Protein AF-A0A242LMS0-F1 (afdb_monomer_lite)

Sequence (316 aa):
MKKFILGLVICCSIGFGASVVYADEVVSEVNSGMDMTLGEIEDVLMAYLKEQGLDYSLHSKELSDYLYDQLTSSSDQELTKLDEYDNILAYAAEYIYLETLPEEDGKISTIEESYDMTLADVKEIVDEENLESAQTASEQENSGPRISPRGVWSNNHVSNYARTFGTRPNPAYNNYDGRGGDCTNFASQALRAGGAKDGITGYPGYIDWSSKRTSQGLKDSAAWINADAFRQYWQVKGRSVRRYSNRNDVNKNAQLGDILNYANKKTGRSWHNAVVTDKLNGNIYISQHSTNRTNWNWNSISLSLNDNYVYIIRAI

Structure (mmCIF, N/CA/C/O backbone):
data_AF-A0A242LMS0-F1
#
_entry.id   AF-A0A242LMS0-F1
#
loop_
_atom_site.group_PDB
_atom_site.id
_atom_site.type_symbol
_atom_site.label_atom_id
_atom_site.label_alt_id
_atom_site.label_comp_id
_atom_site.label_asym_id
_atom_site.label_entity_id
_atom_site.label_seq_id
_atom_site.pdbx_PDB_ins_code
_atom_site.Cartn_x
_atom_site.Cartn_y
_atom_site.Cartn_z
_atom_site.occupancy
_atom_site.B_iso_or_equiv
_atom_site.auth_seq_id
_atom_site.auth_comp_id
_atom_site.auth_asym_id
_atom_site.auth_atom_id
_atom_site.pdbx_PDB_model_num
ATOM 1 N N . MET A 1 1 ? 3.262 26.913 23.917 1.00 33.69 1 MET A N 1
ATOM 2 C CA . MET A 1 1 ? 4.507 27.346 23.239 1.00 33.69 1 MET A CA 1
ATOM 3 C C . MET A 1 1 ? 4.193 27.570 21.764 1.00 33.69 1 MET A C 1
ATOM 5 O O . MET A 1 1 ? 3.216 27.021 21.284 1.00 33.69 1 MET A O 1
ATOM 9 N N . LYS A 1 2 ? 4.892 28.511 21.126 1.00 29.42 2 LYS A N 1
ATOM 10 C CA . LYS A 1 2 ? 4.463 29.274 19.937 1.00 29.42 2 LYS A CA 1
ATOM 11 C C . LYS A 1 2 ? 4.223 28.407 18.684 1.00 29.42 2 LYS A C 1
ATOM 13 O O . LYS A 1 2 ? 5.142 27.729 18.245 1.00 29.42 2 LYS A O 1
ATOM 18 N N . LYS A 1 3 ? 3.026 28.521 18.090 1.00 29.16 3 LYS A N 1
ATOM 19 C CA . LYS A 1 3 ? 2.702 28.057 16.729 1.00 29.16 3 LYS A CA 1
ATOM 20 C C . LYS A 1 3 ? 3.410 28.966 15.714 1.00 29.16 3 LYS A C 1
ATOM 22 O O . LYS A 1 3 ? 3.242 30.184 15.780 1.00 29.16 3 LYS A O 1
ATOM 27 N N . PHE A 1 4 ? 4.199 28.398 14.807 1.00 28.53 4 PHE A N 1
ATOM 28 C CA . PHE A 1 4 ? 4.729 29.109 13.642 1.00 28.53 4 PHE A CA 1
ATOM 29 C C . PHE A 1 4 ? 3.805 28.830 12.456 1.00 28.53 4 PHE A C 1
ATOM 31 O O . PHE A 1 4 ? 3.819 27.738 11.905 1.00 28.53 4 PHE A O 1
ATOM 38 N N . ILE A 1 5 ? 2.984 29.818 12.098 1.00 32.78 5 ILE A N 1
ATOM 39 C CA . ILE A 1 5 ? 2.213 29.836 10.852 1.00 32.78 5 ILE A CA 1
ATOM 40 C C . ILE A 1 5 ? 3.079 30.564 9.826 1.00 32.78 5 ILE A C 1
ATOM 42 O O . ILE A 1 5 ? 3.393 31.744 10.002 1.00 32.78 5 ILE A O 1
ATOM 46 N N . LEU A 1 6 ? 3.493 29.860 8.775 1.00 29.92 6 LEU A N 1
ATOM 47 C CA . LEU A 1 6 ? 4.175 30.456 7.635 1.00 29.92 6 LEU A CA 1
ATOM 48 C C . LEU A 1 6 ? 3.107 31.067 6.715 1.00 29.92 6 LEU A C 1
ATOM 50 O O . LEU A 1 6 ? 2.512 30.391 5.886 1.00 29.92 6 LEU A O 1
ATOM 54 N N . GLY A 1 7 ? 2.810 32.351 6.917 1.00 27.52 7 GLY A N 1
ATOM 55 C CA . GLY A 1 7 ? 1.895 33.099 6.058 1.00 27.52 7 GLY A CA 1
ATOM 56 C C . GLY A 1 7 ? 2.542 33.409 4.709 1.00 27.52 7 GLY A C 1
ATOM 57 O O . GLY A 1 7 ? 3.497 34.186 4.648 1.00 27.52 7 GLY A O 1
ATOM 58 N N . LEU A 1 8 ? 2.008 32.838 3.630 1.00 29.41 8 LEU A N 1
ATOM 59 C CA . LEU A 1 8 ? 2.324 33.255 2.267 1.00 29.41 8 LEU A CA 1
ATOM 60 C C . LEU A 1 8 ? 1.406 34.425 1.878 1.00 29.41 8 LEU A C 1
ATOM 62 O O . LEU A 1 8 ? 0.181 34.325 1.916 1.00 29.41 8 LEU A O 1
ATOM 66 N N . VAL A 1 9 ? 2.008 35.558 1.518 1.00 28.78 9 VAL A N 1
ATOM 67 C CA . VAL A 1 9 ? 1.306 36.759 1.050 1.00 28.78 9 VAL A CA 1
ATOM 68 C C . VAL A 1 9 ? 0.826 36.527 -0.384 1.00 28.78 9 VAL A C 1
ATOM 70 O O . VAL A 1 9 ? 1.627 36.534 -1.316 1.00 28.78 9 VAL A O 1
ATOM 73 N N . ILE A 1 10 ? -0.484 36.352 -0.573 1.00 32.84 10 ILE A N 1
ATOM 74 C CA . ILE A 1 10 ? -1.113 36.341 -1.899 1.00 32.84 10 ILE A CA 1
ATOM 75 C C . ILE A 1 10 ? -1.490 37.780 -2.262 1.00 32.84 10 ILE A C 1
ATOM 77 O O . ILE A 1 10 ? -2.366 38.398 -1.657 1.00 32.84 10 ILE A O 1
ATOM 81 N N . CYS A 1 11 ? -0.800 38.325 -3.262 1.00 29.27 11 CYS A N 1
ATOM 82 C CA . CYS A 1 11 ? -1.088 39.637 -3.826 1.00 29.27 11 CYS A CA 1
ATOM 83 C C . CYS A 1 11 ? -2.376 39.567 -4.665 1.00 29.27 11 CYS A C 1
ATOM 85 O O . CYS A 1 11 ? -2.412 38.928 -5.716 1.00 29.27 11 CYS A O 1
ATOM 87 N N . CYS A 1 12 ? -3.430 40.240 -4.201 1.00 31.70 12 CYS A N 1
ATOM 88 C CA . CYS A 1 12 ? -4.669 40.446 -4.947 1.00 31.70 12 CYS A CA 1
ATOM 89 C C . CYS A 1 12 ? -4.420 41.252 -6.229 1.00 31.70 12 CYS A C 1
ATOM 91 O O . CYS A 1 12 ? -3.864 42.349 -6.187 1.00 31.70 12 CYS A O 1
ATOM 93 N N . SER A 1 13 ? -4.950 40.771 -7.352 1.00 32.50 13 SER A N 1
ATOM 94 C CA . SER A 1 13 ? -5.330 41.631 -8.474 1.00 32.50 13 SER A CA 1
ATOM 95 C C . SER A 1 13 ? -6.707 41.218 -9.002 1.00 32.50 13 SER A C 1
ATOM 97 O O . SER A 1 13 ? -7.044 40.043 -9.100 1.00 32.50 13 SER A O 1
ATOM 99 N N . ILE A 1 14 ? -7.531 42.242 -9.207 1.00 39.72 14 ILE A N 1
ATOM 100 C CA . ILE A 1 14 ? -8.986 42.239 -9.395 1.00 39.72 14 ILE A CA 1
ATOM 101 C C . ILE A 1 14 ? -9.338 41.985 -10.869 1.00 39.72 14 ILE A C 1
ATOM 103 O O . ILE A 1 14 ? -8.688 42.558 -11.741 1.00 39.72 14 ILE A O 1
ATOM 107 N N . GLY A 1 15 ? -10.437 41.268 -11.153 1.00 30.91 15 GLY A N 1
ATOM 108 C CA . GLY A 1 15 ? -11.122 41.423 -12.445 1.00 30.91 15 GLY A CA 1
ATOM 109 C C . GLY A 1 15 ? -12.206 40.404 -12.827 1.00 30.91 15 GLY A C 1
ATOM 110 O O . GLY A 1 15 ? -11.892 39.376 -13.403 1.00 30.91 15 GLY A O 1
ATOM 111 N N . PHE A 1 16 ? -13.470 40.808 -12.629 1.00 34.00 16 PHE A N 1
ATOM 112 C CA . PHE A 1 16 ? -14.689 40.487 -13.407 1.00 34.00 16 PHE A CA 1
ATOM 113 C C . PHE A 1 16 ? -15.288 39.057 -13.432 1.00 34.00 16 PHE A C 1
ATOM 115 O O . PHE A 1 16 ? -14.970 38.234 -14.277 1.00 34.00 16 PHE A O 1
ATOM 122 N N . GLY A 1 17 ? -16.328 38.866 -12.605 1.00 34.00 17 GLY A N 1
ATOM 123 C CA . GLY A 1 17 ? -17.725 38.753 -13.065 1.00 34.00 17 GLY A CA 1
ATOM 124 C C . GLY A 1 17 ? -18.203 37.478 -13.778 1.00 34.00 17 GLY A C 1
ATOM 125 O O . GLY A 1 17 ? -18.163 37.416 -14.999 1.00 34.00 17 GLY A O 1
ATOM 126 N N . ALA A 1 18 ? -18.843 36.578 -13.024 1.00 31.25 18 ALA A N 1
ATOM 127 C CA . ALA A 1 18 ? -20.098 35.902 -13.389 1.00 31.25 18 ALA A CA 1
ATOM 128 C C . ALA A 1 18 ? -20.662 35.198 -12.141 1.00 31.25 18 ALA A C 1
ATOM 130 O O . ALA A 1 18 ? -20.058 34.263 -11.622 1.00 31.25 18 ALA A O 1
ATOM 131 N N . SER A 1 19 ? -21.801 35.658 -11.625 1.00 32.94 19 SER A N 1
ATOM 132 C CA . SER A 1 19 ? -22.514 35.003 -10.526 1.00 32.94 19 SER A CA 1
ATOM 133 C C . SER A 1 19 ? -23.239 33.765 -11.056 1.00 32.94 19 SER A C 1
ATOM 135 O O . SER A 1 19 ? -24.266 33.876 -11.722 1.00 32.94 19 SER A O 1
ATOM 137 N N . VAL A 1 20 ? -22.704 32.583 -10.754 1.00 32.88 20 VAL A N 1
ATOM 138 C CA . VAL A 1 20 ? -23.432 31.317 -10.881 1.00 32.88 20 VAL A CA 1
ATOM 139 C C . VAL A 1 20 ? -24.127 31.070 -9.549 1.00 32.88 20 VAL A C 1
ATOM 141 O O . VAL A 1 20 ? -23.475 30.882 -8.526 1.00 32.88 20 VAL A O 1
ATOM 144 N N . VAL A 1 21 ? -25.457 31.126 -9.558 1.00 32.41 21 VAL A N 1
ATOM 145 C CA . VAL A 1 21 ? -26.287 30.679 -8.437 1.00 32.41 21 VAL A CA 1
ATOM 146 C C . VAL A 1 21 ? -26.243 29.154 -8.446 1.00 32.41 21 VAL A C 1
ATOM 148 O O . VAL A 1 21 ? -26.831 28.535 -9.332 1.00 32.41 21 VAL A O 1
ATOM 151 N N . TYR A 1 22 ? -25.519 28.551 -7.505 1.00 31.61 22 TYR A N 1
ATOM 152 C CA . TYR A 1 22 ? -25.678 27.131 -7.215 1.00 31.61 22 TYR A CA 1
ATOM 153 C C . TYR A 1 22 ? -26.909 26.971 -6.328 1.00 31.61 22 TYR A C 1
ATOM 155 O O . TYR A 1 22 ? -27.068 27.675 -5.334 1.00 31.61 22 TYR A O 1
ATOM 163 N N . ALA A 1 23 ? -27.821 26.103 -6.758 1.00 30.88 23 ALA A N 1
ATOM 164 C CA . ALA A 1 23 ? -28.925 25.660 -5.929 1.00 30.88 23 ALA A CA 1
ATOM 165 C C . ALA A 1 23 ? -28.340 24.881 -4.746 1.00 30.88 23 ALA A C 1
ATOM 167 O O . ALA A 1 23 ? -27.596 23.925 -4.961 1.00 30.88 23 ALA A O 1
ATOM 168 N N . ASP A 1 24 ? -28.669 25.306 -3.527 1.00 31.84 24 ASP A N 1
ATOM 169 C CA . ASP A 1 24 ? -28.363 24.560 -2.311 1.00 31.84 24 ASP A CA 1
ATOM 170 C C . ASP A 1 24 ? -29.159 23.252 -2.338 1.00 31.84 24 ASP A C 1
ATOM 172 O O . ASP A 1 24 ? -30.360 23.209 -2.055 1.00 31.84 24 ASP A O 1
ATOM 176 N N . GLU A 1 25 ? -28.492 22.171 -2.730 1.00 36.44 25 GLU A N 1
ATOM 177 C CA . GLU A 1 25 ? -28.951 20.830 -2.416 1.00 36.44 25 GLU A CA 1
ATOM 178 C C . GLU A 1 25 ? -28.695 20.635 -0.919 1.00 36.44 25 GLU A C 1
ATOM 180 O O . GLU A 1 25 ? -27.554 20.662 -0.460 1.00 36.44 25 GLU A O 1
ATOM 185 N N . VAL A 1 26 ? -29.769 20.499 -0.139 1.00 32.53 26 VAL A N 1
ATOM 186 C CA . VAL A 1 26 ? -29.689 20.118 1.273 1.00 32.53 26 VAL A CA 1
ATOM 187 C C . VAL A 1 26 ? -29.173 18.682 1.317 1.00 32.53 26 VAL A C 1
ATOM 189 O O . VAL A 1 26 ? -29.945 17.724 1.288 1.00 32.53 26 VAL A O 1
ATOM 192 N N . VAL A 1 27 ? -27.850 18.533 1.334 1.00 38.66 27 VAL A N 1
ATOM 193 C CA . VAL A 1 27 ? -27.193 17.280 1.681 1.00 38.66 27 VAL A CA 1
ATOM 194 C C . VAL A 1 27 ? -27.432 17.102 3.172 1.00 38.66 27 VAL A C 1
ATOM 196 O O . VAL A 1 27 ? -26.899 17.845 3.991 1.00 38.66 27 VAL A O 1
ATOM 199 N N . SER A 1 28 ? -28.295 16.155 3.531 1.00 34.81 28 SER A N 1
ATOM 200 C CA . SER A 1 28 ? -28.381 15.676 4.905 1.00 34.81 28 SER A CA 1
ATOM 201 C C . SER A 1 28 ? -26.976 15.261 5.337 1.00 34.81 28 SER A C 1
ATOM 203 O O . SER A 1 28 ? -26.413 14.352 4.723 1.00 34.81 28 SER A O 1
ATOM 205 N N . GLU A 1 29 ? -26.410 15.938 6.337 1.00 39.88 29 GLU A N 1
ATOM 206 C CA . GLU A 1 29 ? -25.133 15.583 6.958 1.00 39.88 29 GLU A CA 1
ATOM 207 C C . GLU A 1 29 ? -25.236 14.158 7.511 1.00 39.88 29 GLU A C 1
ATOM 209 O O . GLU A 1 29 ? -25.649 13.920 8.645 1.00 39.88 29 GLU A O 1
ATOM 214 N N . VAL A 1 30 ? -24.894 13.172 6.682 1.00 46.31 30 VAL A N 1
ATOM 215 C CA . VAL A 1 30 ? -24.441 11.884 7.186 1.00 46.31 30 VAL A CA 1
ATOM 216 C C . VAL A 1 30 ? -23.161 12.225 7.925 1.00 46.31 30 VAL A C 1
ATOM 218 O O . VAL A 1 30 ? -22.202 12.677 7.297 1.00 46.31 30 VAL A O 1
ATOM 221 N N . ASN A 1 31 ? -23.182 12.098 9.251 1.00 55.03 31 ASN A N 1
ATOM 222 C CA . ASN A 1 31 ? -22.004 12.299 10.077 1.00 55.03 31 ASN A CA 1
ATOM 223 C C . ASN A 1 31 ? -20.923 11.335 9.577 1.00 55.03 31 ASN A C 1
ATOM 225 O O . ASN A 1 31 ? -20.948 10.145 9.869 1.00 55.03 31 ASN A O 1
ATOM 229 N N . SER A 1 32 ? -20.019 11.847 8.748 1.00 72.81 32 SER A N 1
ATOM 230 C CA . SER A 1 32 ? -18.997 11.060 8.060 1.00 72.81 32 SER A CA 1
ATOM 231 C C . SER A 1 32 ? -17.950 10.497 9.026 1.00 72.81 32 SER A C 1
ATOM 233 O O . SER A 1 32 ? -17.036 9.799 8.591 1.00 72.81 32 SER A O 1
ATOM 235 N N . GLY A 1 33 ? -18.039 10.822 10.323 1.00 86.19 33 GLY A N 1
ATOM 236 C CA . GLY A 1 33 ? -17.069 10.446 11.346 1.00 86.19 33 GLY A CA 1
ATOM 237 C C . GLY A 1 33 ? -15.680 11.027 11.085 1.00 86.19 33 GLY A C 1
ATOM 238 O O . GLY A 1 33 ? -14.700 10.473 11.563 1.00 86.19 33 GLY A O 1
ATOM 239 N N . MET A 1 34 ? -15.567 12.066 10.248 1.00 94.88 34 MET A N 1
ATOM 240 C CA . MET A 1 34 ? -14.286 12.694 9.903 1.00 94.88 34 MET A CA 1
ATOM 241 C C . MET A 1 34 ? -13.702 13.507 11.065 1.00 94.88 34 MET A C 1
ATOM 243 O O . MET A 1 34 ? -12.487 13.661 11.130 1.00 94.88 34 MET A O 1
ATOM 247 N N . ASP A 1 35 ? -14.551 13.963 11.989 1.00 95.75 35 ASP A N 1
ATOM 248 C CA . ASP A 1 35 ? -14.152 14.747 13.163 1.00 95.75 35 ASP A CA 1
ATOM 249 C C . ASP A 1 35 ? -13.642 13.880 14.327 1.00 95.75 35 ASP A C 1
ATOM 251 O O . ASP A 1 35 ? -13.122 14.427 15.296 1.00 95.75 35 ASP A O 1
ATOM 255 N N . MET A 1 36 ? -13.783 12.547 14.253 1.00 97.12 36 MET A N 1
ATOM 256 C CA . MET A 1 36 ? -13.221 11.655 15.273 1.00 97.12 36 MET A CA 1
ATOM 257 C C . MET A 1 36 ? -11.697 11.691 15.225 1.00 97.12 36 MET A C 1
ATOM 259 O O . MET A 1 36 ? -11.106 11.635 14.137 1.00 97.12 36 MET A O 1
ATOM 263 N N . THR A 1 37 ? -11.072 11.740 16.399 1.00 98.00 37 THR A N 1
ATOM 264 C CA . THR A 1 37 ? -9.614 11.663 16.511 1.00 98.00 37 THR A CA 1
ATOM 265 C C . THR A 1 37 ? -9.111 10.235 16.326 1.00 98.00 37 THR A C 1
ATOM 267 O O . THR A 1 37 ? -9.837 9.262 16.552 1.00 98.00 37 THR A O 1
ATOM 270 N N . LEU A 1 38 ? -7.846 10.086 15.926 1.00 97.88 38 LEU A N 1
ATOM 271 C CA . LEU A 1 38 ? -7.184 8.783 15.886 1.00 97.88 38 LEU A CA 1
ATOM 272 C C . LEU A 1 38 ? -7.223 8.110 17.261 1.00 97.88 38 LEU A C 1
ATOM 274 O O . LEU A 1 38 ? -7.455 6.908 17.328 1.00 97.88 38 LEU A O 1
ATOM 278 N N . GLY A 1 39 ? -7.084 8.885 18.339 1.00 97.69 39 GLY A N 1
ATOM 279 C CA . GLY A 1 39 ? -7.180 8.398 19.708 1.00 97.69 39 GLY A CA 1
ATOM 280 C C . GLY A 1 39 ? -8.565 7.894 20.113 1.00 97.69 39 GLY A C 1
ATOM 281 O O . GLY A 1 39 ? -8.677 6.837 20.724 1.00 97.69 39 GLY A O 1
ATOM 282 N N . GLU A 1 40 ? -9.635 8.590 19.721 1.00 98.25 40 GLU A N 1
ATOM 283 C CA . GLU A 1 40 ? -11.006 8.121 19.965 1.00 98.25 40 GLU A CA 1
ATOM 284 C C . GLU A 1 40 ? -11.289 6.808 19.222 1.00 98.25 40 GLU A C 1
ATOM 286 O O . GLU A 1 40 ? -11.923 5.902 19.765 1.00 98.25 40 GLU A O 1
ATOM 291 N N . ILE A 1 41 ? -10.802 6.683 17.984 1.00 98.44 41 ILE A N 1
ATOM 292 C CA . ILE A 1 41 ? -10.953 5.460 17.183 1.00 98.44 41 ILE A CA 1
ATOM 293 C C . ILE A 1 41 ? -10.118 4.318 17.776 1.00 98.44 41 ILE A C 1
ATOM 295 O O . ILE A 1 41 ? -10.593 3.182 17.843 1.00 98.44 41 ILE A O 1
ATOM 299 N N . GLU A 1 42 ? -8.894 4.612 18.220 1.00 98.25 42 GLU A N 1
ATOM 300 C CA . GLU A 1 42 ? -8.025 3.667 18.919 1.00 98.25 42 GLU A CA 1
ATOM 301 C C . GLU A 1 42 ? -8.697 3.135 20.184 1.00 98.25 42 GLU A C 1
ATOM 303 O O . GLU A 1 42 ? -8.777 1.922 20.360 1.00 98.25 42 GLU A O 1
ATOM 308 N N . ASP A 1 43 ? -9.253 4.007 21.025 1.00 97.94 43 ASP A N 1
ATOM 309 C CA . ASP A 1 43 ? -9.938 3.605 22.253 1.00 97.94 43 ASP A CA 1
ATOM 310 C C . ASP A 1 43 ? -11.123 2.670 21.964 1.00 97.94 43 ASP A C 1
ATOM 312 O O . ASP A 1 43 ? -11.289 1.654 22.648 1.00 97.94 43 ASP A O 1
ATOM 316 N N . VAL A 1 44 ? -11.918 2.962 20.925 1.00 98.19 44 VAL A N 1
ATOM 317 C CA . VAL A 1 44 ? -13.018 2.088 20.473 1.00 98.19 44 VAL A CA 1
ATOM 318 C C . VAL A 1 44 ? -12.485 0.721 20.040 1.00 98.19 44 VAL A C 1
ATOM 320 O O . VAL A 1 44 ? -12.980 -0.311 20.502 1.00 98.19 44 VAL A O 1
ATOM 323 N N . LEU A 1 45 ? -11.455 0.695 19.190 1.00 98.50 45 LEU A N 1
ATOM 324 C CA . LEU A 1 45 ? -10.846 -0.542 18.705 1.00 98.50 45 LEU A CA 1
ATOM 325 C C . LEU A 1 45 ? -10.260 -1.370 19.857 1.00 98.50 45 LEU A C 1
ATOM 327 O O . LEU A 1 45 ? -10.521 -2.568 19.956 1.00 98.50 45 LEU A O 1
ATOM 331 N N . MET A 1 46 ? -9.480 -0.749 20.739 1.00 97.88 46 MET A N 1
ATOM 332 C CA . MET A 1 46 ? -8.806 -1.437 21.838 1.00 97.88 46 MET A CA 1
ATOM 333 C C . MET A 1 46 ? -9.805 -1.947 22.882 1.00 97.88 46 MET A C 1
ATOM 335 O O . MET A 1 46 ? -9.629 -3.045 23.420 1.00 97.88 46 MET A O 1
ATOM 339 N N . ALA A 1 47 ? -10.889 -1.207 23.138 1.00 98.06 47 ALA A N 1
ATOM 340 C CA . ALA A 1 47 ? -11.989 -1.679 23.974 1.00 98.06 47 ALA A CA 1
ATOM 341 C C . ALA A 1 47 ? -12.683 -2.904 23.359 1.00 98.06 47 ALA A C 1
ATOM 343 O O . ALA A 1 47 ? -12.886 -3.898 24.061 1.00 98.06 47 ALA A O 1
ATOM 344 N N . TYR A 1 48 ? -12.978 -2.863 22.055 1.00 98.44 48 TYR A N 1
ATOM 345 C CA . TYR A 1 48 ? -13.557 -3.991 21.326 1.00 98.44 48 TYR A CA 1
ATOM 346 C C . TYR A 1 48 ? -12.660 -5.233 21.391 1.00 98.44 48 TYR A C 1
ATOM 348 O O . TYR A 1 48 ? -13.117 -6.311 21.775 1.00 98.44 48 TYR A O 1
ATOM 356 N N . LEU A 1 49 ? -11.370 -5.091 21.070 1.00 98.31 49 LEU A N 1
ATOM 357 C CA . LEU A 1 49 ? -10.413 -6.203 21.083 1.00 98.31 49 LEU A CA 1
ATOM 358 C C . LEU A 1 49 ? -10.364 -6.864 22.464 1.00 98.31 49 LEU A C 1
ATOM 360 O O . LEU A 1 49 ? -10.462 -8.087 22.580 1.00 98.31 49 LEU A O 1
ATOM 364 N N . LYS A 1 50 ? -10.320 -6.051 23.524 1.00 97.31 50 LYS A N 1
ATOM 365 C CA . LYS A 1 50 ? -10.353 -6.531 24.906 1.00 97.31 50 LYS A CA 1
ATOM 366 C C . LYS A 1 50 ? -11.646 -7.279 25.244 1.00 97.31 50 LYS A C 1
ATOM 368 O O . LYS A 1 50 ? -11.582 -8.295 25.936 1.00 97.31 50 LYS A O 1
ATOM 373 N N . GLU A 1 51 ? -12.802 -6.811 24.773 1.00 97.56 51 GLU A N 1
ATOM 374 C CA . GLU A 1 51 ? -14.088 -7.501 24.954 1.00 97.56 51 GLU A CA 1
ATOM 375 C C . GLU A 1 51 ? -14.111 -8.866 24.250 1.00 97.56 51 GLU A C 1
ATOM 377 O O . GLU A 1 51 ? -14.609 -9.841 24.814 1.00 97.56 51 GLU A O 1
ATOM 382 N N . GLN A 1 52 ? -13.483 -8.969 23.075 1.00 97.50 52 GLN A N 1
ATOM 383 C CA . GLN A 1 52 ? -13.296 -10.237 22.359 1.00 97.50 52 GLN A CA 1
ATOM 384 C C . GLN A 1 52 ? -12.213 -11.143 22.978 1.00 97.50 52 GLN A C 1
ATOM 386 O O . GLN A 1 52 ? -11.966 -12.246 22.488 1.00 97.50 52 GLN A O 1
ATOM 391 N N . GLY A 1 53 ? -11.559 -10.711 24.063 1.00 97.12 53 GLY A N 1
ATOM 392 C CA . GLY A 1 53 ? -10.476 -11.453 24.712 1.00 97.12 53 GLY A CA 1
ATOM 393 C C . GLY A 1 53 ? -9.158 -11.439 23.931 1.00 97.12 53 GLY A C 1
ATOM 394 O O . GLY A 1 53 ? -8.314 -12.310 24.149 1.00 97.12 53 GLY A O 1
ATOM 395 N N . LEU A 1 54 ? -8.982 -10.475 23.024 1.00 96.56 54 LEU A N 1
ATOM 396 C CA . LEU A 1 54 ? -7.760 -10.246 22.258 1.00 96.56 54 LEU A CA 1
ATOM 397 C C . LEU A 1 54 ? -6.898 -9.204 22.984 1.00 96.56 54 LEU A C 1
ATOM 399 O O . LEU A 1 54 ? -7.201 -8.013 22.986 1.00 96.56 54 LEU A O 1
ATOM 403 N N . ASP A 1 55 ? -5.824 -9.663 23.624 1.00 93.81 55 ASP A N 1
ATOM 404 C CA . ASP A 1 55 ? -4.896 -8.821 24.392 1.00 93.81 55 ASP A CA 1
ATOM 405 C C . ASP A 1 55 ? -3.747 -8.324 23.502 1.00 93.81 55 ASP A C 1
ATOM 407 O O . ASP A 1 55 ? -2.601 -8.761 23.615 1.00 93.81 55 ASP A O 1
ATOM 411 N N . TYR A 1 56 ? -4.083 -7.479 22.527 1.00 95.56 56 TYR A N 1
ATOM 412 C CA . TYR A 1 56 ? -3.102 -6.857 21.638 1.00 95.56 56 TYR A CA 1
ATOM 413 C C . TYR A 1 56 ? -2.595 -5.542 22.230 1.00 95.56 56 TYR A C 1
ATOM 415 O O . TYR A 1 56 ? -3.302 -4.871 22.978 1.00 95.56 56 TYR A O 1
ATOM 423 N N . SER A 1 57 ? -1.372 -5.149 21.872 1.00 94.12 57 SER A N 1
ATOM 424 C CA . SER A 1 57 ? -0.802 -3.849 22.239 1.00 94.12 57 SER A CA 1
ATOM 425 C C . SER A 1 57 ? -0.469 -3.026 20.999 1.00 94.12 57 SER A C 1
ATOM 427 O O . SER A 1 57 ? -0.249 -3.579 19.918 1.00 94.12 57 SER A O 1
ATOM 429 N N . LEU A 1 58 ? -0.342 -1.708 21.162 1.00 93.56 58 LEU A N 1
ATOM 430 C CA . LEU A 1 58 ? 0.311 -0.875 20.151 1.00 93.56 58 LEU A CA 1
ATOM 431 C C . LEU A 1 58 ? 1.715 -1.422 19.840 1.00 93.56 58 LEU A C 1
ATOM 433 O O . LEU A 1 58 ? 2.336 -2.098 20.670 1.00 93.56 58 LEU A O 1
ATOM 437 N N . HIS A 1 59 ? 2.161 -1.195 18.607 1.00 91.38 59 HIS A N 1
ATOM 438 C CA . HIS A 1 59 ? 3.377 -1.730 17.986 1.00 91.38 59 HIS A CA 1
ATOM 439 C C . HIS A 1 59 ? 3.525 -3.261 17.992 1.00 91.38 59 HIS A C 1
ATOM 441 O O . HIS A 1 59 ? 4.596 -3.788 17.676 1.00 91.38 59 HIS A O 1
ATOM 447 N N . SER A 1 60 ? 2.480 -4.012 18.364 1.00 92.25 60 SER A N 1
ATOM 448 C CA . SER A 1 60 ? 2.523 -5.473 18.302 1.00 92.25 60 SER A CA 1
ATOM 449 C C . SER A 1 60 ? 2.321 -5.968 16.872 1.00 92.25 60 SER A C 1
ATOM 451 O O . SER A 1 60 ? 1.577 -5.389 16.069 1.00 92.25 60 SER A O 1
ATOM 453 N N . LYS A 1 61 ? 2.968 -7.094 16.560 1.00 90.25 61 LYS A N 1
ATOM 454 C CA . LYS A 1 61 ? 2.757 -7.794 15.290 1.00 90.25 61 LYS A CA 1
ATOM 455 C C . LYS A 1 61 ? 1.305 -8.252 15.177 1.00 90.25 61 LYS A C 1
ATOM 457 O O . LYS A 1 61 ? 0.728 -8.184 14.101 1.00 90.25 61 LYS A O 1
ATOM 462 N N . GLU A 1 62 ? 0.726 -8.696 16.285 1.00 94.19 62 GLU A N 1
ATOM 463 C CA . GLU A 1 62 ? -0.645 -9.177 16.387 1.00 94.19 62 GLU A CA 1
ATOM 464 C C . GLU A 1 62 ? -1.655 -8.091 16.001 1.00 94.19 62 GLU A C 1
ATOM 466 O O . GLU A 1 62 ? -2.528 -8.350 15.173 1.00 94.19 62 GLU A O 1
ATOM 471 N N . LEU A 1 63 ? -1.498 -6.866 16.522 1.00 95.19 63 LEU A N 1
ATOM 472 C CA . LEU A 1 63 ? -2.348 -5.739 16.134 1.00 95.19 63 LEU A CA 1
ATOM 473 C C . LEU A 1 63 ? -2.145 -5.370 14.661 1.00 95.19 63 LEU A C 1
ATOM 475 O O . LEU A 1 63 ? -3.117 -5.208 13.929 1.00 95.19 63 LEU A O 1
ATOM 479 N N . SER A 1 64 ? -0.891 -5.288 14.208 1.00 93.19 64 SER A N 1
ATOM 480 C CA . SER A 1 64 ? -0.578 -4.963 12.811 1.00 93.19 64 SER A CA 1
ATOM 481 C C . SER A 1 64 ? -1.198 -5.967 11.835 1.00 93.19 64 SER A C 1
ATOM 483 O O . SER A 1 64 ? -1.855 -5.571 10.873 1.00 93.19 64 SER A O 1
ATOM 485 N N . ASP A 1 65 ? -1.026 -7.267 12.088 1.00 92.50 65 ASP A N 1
ATOM 486 C CA . ASP A 1 65 ? -1.605 -8.340 11.277 1.00 92.50 65 ASP A CA 1
ATOM 487 C C . ASP A 1 65 ? -3.138 -8.269 11.285 1.00 92.50 65 ASP A C 1
ATOM 489 O O . ASP A 1 65 ? -3.762 -8.344 10.226 1.00 92.50 65 ASP A O 1
ATOM 493 N N . TYR A 1 66 ? -3.743 -8.057 12.461 1.00 95.44 66 TYR A N 1
ATOM 494 C CA . TYR A 1 66 ? -5.189 -7.901 12.597 1.00 95.44 66 TYR A CA 1
ATOM 495 C C . TYR A 1 66 ? -5.715 -6.747 11.731 1.00 95.44 66 TYR A C 1
ATOM 497 O O . TYR A 1 66 ? -6.663 -6.928 10.965 1.00 95.44 66 TYR A O 1
ATOM 505 N N . LEU A 1 67 ? -5.073 -5.577 11.790 1.00 95.88 67 LEU A N 1
ATOM 506 C CA . LEU A 1 67 ? -5.448 -4.397 11.006 1.00 95.88 67 LEU A CA 1
ATOM 507 C C . LEU A 1 67 ? -5.275 -4.618 9.494 1.00 95.88 67 LEU A C 1
ATOM 509 O O . LEU A 1 67 ? -6.154 -4.242 8.713 1.00 95.88 67 LEU A O 1
ATOM 513 N N . TYR A 1 68 ? -4.196 -5.283 9.066 1.00 92.62 68 TYR A N 1
ATOM 514 C CA . TYR A 1 68 ? -4.007 -5.678 7.663 1.00 92.62 68 TYR A CA 1
ATOM 515 C C . TYR A 1 68 ? -5.114 -6.616 7.168 1.00 92.62 68 TYR A C 1
ATOM 517 O O . TYR A 1 68 ? -5.603 -6.457 6.041 1.00 92.62 68 TYR A O 1
ATOM 525 N N . ASP A 1 69 ? -5.520 -7.585 7.988 1.00 93.50 69 ASP A N 1
ATOM 526 C CA . ASP A 1 69 ? -6.574 -8.536 7.639 1.00 93.50 69 ASP A CA 1
ATOM 527 C C . ASP A 1 69 ? -7.949 -7.855 7.549 1.00 93.50 69 ASP A C 1
ATOM 529 O O . ASP A 1 69 ? -8.727 -8.180 6.637 1.00 93.50 69 ASP A O 1
ATOM 533 N N . GLN A 1 70 ? -8.222 -6.860 8.406 1.00 95.81 70 GLN A N 1
ATOM 534 C CA . GLN A 1 70 ? -9.414 -6.013 8.282 1.00 95.81 70 GLN A CA 1
ATOM 535 C C . GLN A 1 70 ? -9.405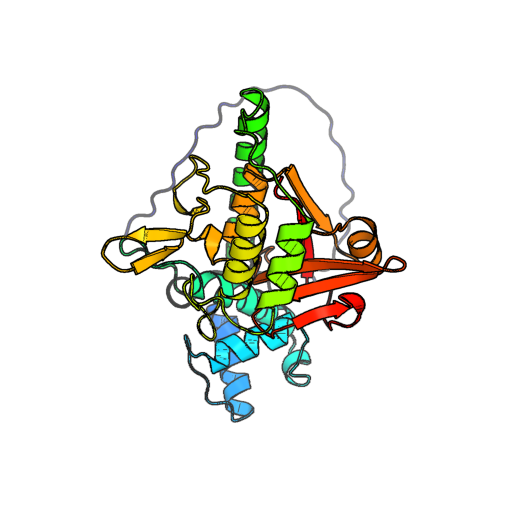 -5.219 6.973 1.00 95.81 70 GLN A C 1
ATOM 537 O O . GLN A 1 70 ? -10.354 -5.320 6.197 1.00 95.81 70 GLN A O 1
ATOM 542 N N . LEU A 1 71 ? -8.314 -4.508 6.668 1.00 95.00 71 LEU A N 1
ATOM 543 C CA . LEU A 1 71 ? -8.173 -3.725 5.432 1.00 95.00 71 LEU A CA 1
ATOM 544 C C . LEU A 1 71 ? -8.300 -4.576 4.160 1.00 95.00 71 LEU A C 1
ATOM 546 O O . LEU A 1 71 ? -8.834 -4.127 3.142 1.00 95.00 71 LEU A O 1
ATOM 550 N N . THR A 1 72 ? -7.798 -5.812 4.202 1.00 90.88 72 THR A N 1
ATOM 551 C CA . THR A 1 72 ? -7.742 -6.692 3.027 1.00 90.88 72 THR A CA 1
ATOM 552 C C . THR A 1 72 ? -9.011 -7.508 2.829 1.00 90.88 72 THR A C 1
ATOM 554 O O . THR A 1 72 ? -9.350 -7.832 1.687 1.00 90.88 72 THR A O 1
ATOM 557 N N . SER A 1 73 ? -9.670 -7.921 3.911 1.00 88.88 73 SER A N 1
ATOM 558 C CA . SER A 1 73 ? -10.701 -8.960 3.840 1.00 88.88 73 SER A CA 1
ATOM 559 C C . SER A 1 73 ? -11.860 -8.819 4.815 1.00 88.88 73 SER A C 1
ATOM 561 O O . SER A 1 73 ? -12.729 -9.690 4.795 1.00 88.88 73 SER A O 1
ATOM 563 N N . SER A 1 74 ? -11.886 -7.763 5.634 1.00 93.19 74 SER A N 1
ATOM 564 C CA . SER A 1 74 ? -12.881 -7.592 6.698 1.00 93.19 74 SER A CA 1
ATOM 565 C C . SER A 1 74 ? -13.011 -8.859 7.547 1.00 93.19 74 SER A C 1
ATOM 567 O O . SER A 1 74 ? -14.095 -9.422 7.703 1.00 93.19 74 SER A O 1
ATOM 569 N N . SER A 1 75 ? -11.870 -9.387 7.997 1.00 92.56 75 SER A N 1
ATOM 570 C CA . SER A 1 75 ? -11.780 -10.738 8.558 1.00 92.56 75 SER A CA 1
ATOM 571 C C . SER A 1 75 ? -12.569 -10.922 9.857 1.00 92.56 75 SER A C 1
ATOM 573 O O . SER A 1 75 ? -12.999 -12.042 10.133 1.00 92.56 75 SER A O 1
ATOM 575 N N . ASP A 1 76 ? -12.810 -9.847 10.617 1.00 96.56 76 ASP A N 1
ATOM 576 C CA . ASP A 1 76 ? -13.650 -9.870 11.816 1.00 96.56 76 ASP A CA 1
ATOM 577 C C . ASP A 1 76 ? -15.047 -9.328 11.493 1.00 96.56 76 ASP A C 1
ATOM 579 O O . ASP A 1 76 ? -15.272 -8.127 11.357 1.00 96.56 76 ASP A O 1
ATOM 583 N N . GLN A 1 77 ? -16.004 -10.247 11.369 1.00 96.06 77 GLN A N 1
ATOM 584 C CA . GLN A 1 77 ? -17.388 -9.927 11.030 1.00 96.06 77 GLN A CA 1
ATOM 585 C C . GLN A 1 77 ? -18.156 -9.269 12.183 1.00 96.06 77 GLN A C 1
ATOM 587 O O . GLN A 1 77 ? -19.158 -8.606 11.926 1.00 96.06 77 GLN A O 1
ATOM 592 N N . GLU A 1 78 ? -17.731 -9.429 13.437 1.00 97.56 78 GLU A N 1
ATOM 593 C CA . GLU A 1 78 ? -18.363 -8.730 14.558 1.00 97.56 78 GLU A CA 1
ATOM 594 C C . GLU A 1 78 ? -17.896 -7.273 14.602 1.00 97.56 78 GLU A C 1
ATOM 596 O O . GLU A 1 78 ? -18.732 -6.381 14.740 1.00 97.56 78 GLU A O 1
ATOM 601 N N . LEU A 1 79 ? -16.609 -7.017 14.335 1.00 97.44 79 LEU A N 1
ATOM 602 C CA . LEU A 1 79 ? -16.076 -5.657 14.214 1.00 97.44 79 LEU A CA 1
ATOM 603 C C . LEU A 1 79 ? -16.790 -4.866 13.101 1.00 97.44 79 LEU A C 1
ATOM 605 O O . LEU A 1 79 ? -17.077 -3.684 13.277 1.00 97.44 79 LEU A O 1
ATOM 609 N N . THR A 1 80 ? -17.153 -5.519 11.986 1.00 95.88 80 THR A N 1
ATOM 610 C CA . THR A 1 80 ? -17.870 -4.865 10.865 1.00 95.88 80 THR A CA 1
ATOM 611 C C . THR A 1 80 ? -19.250 -4.312 11.229 1.00 95.88 80 THR A C 1
ATOM 613 O O . THR A 1 80 ? -19.848 -3.590 10.435 1.00 95.88 80 THR A O 1
ATOM 616 N N . LYS A 1 81 ? -19.786 -4.673 12.402 1.00 96.62 81 LYS A N 1
ATOM 617 C CA . LYS A 1 81 ? -21.098 -4.219 12.879 1.00 96.62 81 LYS A CA 1
ATOM 618 C C . LYS A 1 81 ? -21.026 -2.932 13.694 1.00 96.62 81 LYS A C 1
ATOM 620 O O . LYS A 1 81 ? -22.083 -2.406 14.030 1.00 96.62 81 LYS A O 1
ATOM 625 N N . LEU A 1 82 ? -19.827 -2.470 14.054 1.00 96.50 82 LEU A N 1
ATOM 626 C CA . LEU A 1 82 ? -19.656 -1.196 14.745 1.00 96.50 82 LEU A CA 1
ATOM 627 C C . LEU A 1 82 ? -19.948 -0.039 13.788 1.00 96.50 82 LEU A C 1
ATOM 629 O O . LEU A 1 82 ? -19.532 -0.073 12.628 1.00 96.50 82 LEU A O 1
ATOM 633 N N . ASP A 1 83 ? -20.610 1.002 14.291 1.00 95.12 83 ASP A N 1
ATOM 634 C CA . ASP A 1 83 ? -20.893 2.216 13.517 1.00 95.12 83 ASP A CA 1
ATOM 635 C C . ASP A 1 83 ? -19.583 2.917 13.095 1.00 95.12 83 ASP A C 1
ATOM 637 O O . ASP A 1 83 ? -19.515 3.573 12.055 1.00 95.12 83 ASP A O 1
ATOM 641 N N . GLU A 1 84 ? -18.511 2.725 13.866 1.00 96.25 84 GLU A N 1
ATOM 642 C CA . GLU A 1 84 ? -17.177 3.272 13.635 1.00 96.25 84 GLU A CA 1
ATOM 643 C C . GLU A 1 84 ? -16.305 2.415 12.702 1.00 96.25 84 GLU A C 1
ATOM 645 O O . GLU A 1 84 ? -15.145 2.765 12.487 1.00 96.25 84 GLU A O 1
ATOM 650 N N . TYR A 1 85 ? -16.800 1.305 12.135 1.00 97.12 85 TYR A N 1
ATOM 651 C CA . TYR A 1 85 ? -15.956 0.367 11.378 1.00 97.12 85 TYR A CA 1
ATOM 652 C C . TYR A 1 85 ? -15.173 1.033 10.235 1.00 97.12 85 TYR A C 1
ATOM 654 O O . TYR A 1 85 ? -13.968 0.819 10.092 1.00 97.12 85 TYR A O 1
ATOM 662 N N . ASP A 1 86 ? -15.814 1.920 9.473 1.00 96.69 86 ASP A N 1
ATOM 663 C CA . ASP A 1 86 ? -15.152 2.670 8.398 1.00 96.69 86 ASP A CA 1
ATOM 664 C C . ASP A 1 86 ? -14.045 3.599 8.934 1.00 96.69 86 ASP A C 1
ATOM 666 O O . ASP A 1 86 ? -13.026 3.825 8.271 1.00 96.69 86 ASP A O 1
ATOM 670 N N . ASN A 1 87 ? -14.214 4.122 10.152 1.00 98.06 87 ASN A N 1
ATOM 671 C CA . ASN A 1 87 ? -13.226 4.955 10.841 1.00 98.06 87 ASN A CA 1
ATOM 672 C C . ASN A 1 87 ? -12.053 4.094 11.308 1.00 98.06 87 ASN A C 1
ATOM 674 O O . ASN A 1 87 ? -10.905 4.499 11.150 1.00 98.06 87 ASN A O 1
ATOM 678 N N . ILE A 1 88 ? -12.332 2.884 11.797 1.00 98.44 88 ILE A N 1
ATOM 679 C CA . ILE A 1 88 ? -11.320 1.897 12.181 1.00 98.44 88 ILE A CA 1
ATOM 680 C C . ILE A 1 88 ? -10.494 1.475 10.962 1.00 98.44 88 ILE A C 1
ATOM 682 O O . ILE A 1 88 ? -9.275 1.381 11.066 1.00 98.44 88 ILE A O 1
ATOM 686 N N . LEU A 1 89 ? -11.100 1.294 9.783 1.00 98.25 89 LEU A N 1
ATOM 687 C CA . LEU A 1 89 ? -10.345 1.032 8.549 1.00 98.25 89 LEU A CA 1
ATOM 688 C C . LEU A 1 89 ? -9.468 2.224 8.132 1.00 98.25 89 LEU A C 1
ATOM 690 O O . LEU A 1 89 ? -8.388 2.030 7.573 1.00 98.25 89 LEU A O 1
ATOM 694 N N . ALA A 1 90 ? -9.912 3.459 8.372 1.00 98.19 90 ALA A N 1
ATOM 695 C CA . ALA A 1 90 ? -9.099 4.645 8.112 1.00 98.19 90 ALA A CA 1
ATOM 696 C C . ALA A 1 90 ? -7.922 4.755 9.097 1.00 98.19 90 ALA A C 1
ATOM 698 O O . ALA A 1 90 ? -6.788 4.953 8.660 1.00 98.19 90 ALA A O 1
ATOM 699 N N . TYR A 1 91 ? -8.177 4.534 10.390 1.00 98.38 91 TYR A N 1
ATOM 700 C CA . TYR A 1 91 ? -7.152 4.425 11.430 1.00 98.38 91 TYR A CA 1
ATOM 701 C C . TYR A 1 91 ? -6.150 3.312 11.108 1.00 98.38 91 TYR A C 1
ATOM 703 O O . TYR A 1 91 ? -4.952 3.546 11.160 1.00 98.38 91 TYR A O 1
ATOM 711 N N . ALA A 1 92 ? -6.611 2.133 10.682 1.00 97.81 92 ALA A N 1
ATOM 712 C CA . ALA A 1 92 ? -5.755 1.004 10.318 1.00 97.81 92 ALA A CA 1
ATOM 713 C C . ALA A 1 92 ? -4.737 1.373 9.227 1.00 97.81 92 ALA A C 1
ATOM 715 O O . ALA A 1 92 ? -3.563 1.011 9.314 1.00 97.81 92 ALA A O 1
ATOM 716 N N . ALA A 1 93 ? -5.185 2.100 8.197 1.00 97.56 93 ALA A N 1
ATOM 717 C CA . ALA A 1 93 ? -4.314 2.556 7.121 1.00 97.56 93 ALA A CA 1
ATOM 718 C C . ALA A 1 93 ? -3.278 3.580 7.613 1.00 97.56 93 ALA A C 1
ATOM 720 O O . ALA A 1 93 ? -2.127 3.520 7.178 1.00 97.56 93 ALA A O 1
ATOM 721 N N . GLU A 1 94 ? -3.666 4.482 8.520 1.00 97.38 94 GLU A N 1
ATOM 722 C CA . GLU A 1 94 ? -2.753 5.467 9.111 1.00 97.38 94 GLU A CA 1
ATOM 723 C C . GLU A 1 94 ? -1.751 4.818 10.068 1.00 97.38 94 GLU A C 1
ATOM 725 O O . GLU A 1 94 ? -0.554 5.052 9.951 1.00 97.38 94 GLU A O 1
ATOM 730 N N . TYR A 1 95 ? -2.216 3.923 10.938 1.00 96.38 95 TYR A N 1
ATOM 731 C CA . TYR A 1 95 ? -1.385 3.130 11.837 1.00 96.38 95 TYR A CA 1
ATOM 732 C C . TYR A 1 95 ? -0.280 2.402 11.062 1.00 96.38 95 TYR A C 1
ATOM 734 O O . TYR A 1 95 ? 0.903 2.566 11.341 1.00 96.38 95 TYR A O 1
ATOM 742 N N . ILE A 1 96 ? -0.646 1.663 10.008 1.00 94.94 96 ILE A N 1
ATOM 743 C CA . ILE A 1 96 ? 0.317 0.953 9.155 1.00 94.94 96 ILE A CA 1
ATOM 744 C C . ILE A 1 96 ? 1.272 1.920 8.445 1.00 94.94 96 ILE A C 1
ATOM 746 O O . ILE A 1 96 ? 2.445 1.596 8.240 1.00 94.94 96 ILE A O 1
ATOM 750 N N . TYR A 1 97 ? 0.793 3.091 8.026 1.00 94.81 97 TYR A N 1
ATOM 751 C CA . TYR A 1 97 ? 1.657 4.108 7.440 1.00 94.81 97 TYR A CA 1
ATOM 752 C C . TYR A 1 97 ? 2.723 4.561 8.448 1.00 94.81 97 TYR A C 1
ATOM 754 O O . TYR A 1 97 ? 3.907 4.483 8.120 1.00 94.81 97 TYR A O 1
ATOM 762 N N . LEU A 1 98 ? 2.332 4.939 9.666 1.00 93.00 98 LEU A N 1
ATOM 763 C CA . LEU A 1 98 ? 3.251 5.431 10.697 1.00 93.00 98 LEU A CA 1
ATOM 764 C C . LEU A 1 98 ? 4.251 4.349 11.136 1.00 93.00 98 LEU A C 1
ATOM 766 O O . LEU A 1 98 ? 5.453 4.610 11.151 1.00 93.00 98 LEU A O 1
ATOM 770 N N . GLU A 1 99 ? 3.799 3.107 11.349 1.00 90.75 99 GLU A N 1
ATOM 771 C CA . GLU A 1 99 ? 4.665 1.977 11.741 1.00 90.75 99 GLU A CA 1
ATOM 772 C C . GLU A 1 99 ? 5.746 1.634 10.703 1.00 90.75 99 GLU A C 1
ATOM 774 O O . GLU A 1 99 ? 6.753 0.997 11.016 1.00 90.75 99 GLU A O 1
ATOM 779 N N . THR A 1 100 ? 5.542 2.020 9.440 1.00 90.69 100 THR A N 1
ATOM 780 C CA . THR A 1 100 ? 6.445 1.658 8.336 1.00 90.69 100 THR A CA 1
ATOM 781 C C . THR A 1 100 ? 7.352 2.792 7.888 1.00 90.69 100 THR A C 1
ATOM 783 O O . THR A 1 100 ? 8.166 2.599 6.977 1.00 90.69 100 THR A O 1
ATOM 786 N N . LEU A 1 101 ? 7.237 3.972 8.500 1.00 87.94 101 LEU A N 1
ATOM 787 C CA . LEU A 1 101 ? 8.186 5.051 8.272 1.00 87.94 101 LEU A CA 1
ATOM 788 C C . LEU A 1 101 ? 9.549 4.671 8.878 1.00 87.94 101 LEU A C 1
ATOM 790 O O . LEU A 1 101 ? 9.620 4.194 10.009 1.00 87.94 101 LEU A O 1
ATOM 794 N N . PRO A 1 102 ? 10.659 4.848 8.140 1.00 81.56 102 PRO A N 1
ATOM 795 C CA . PRO A 1 102 ? 11.980 4.612 8.699 1.00 81.56 102 PRO A CA 1
ATOM 796 C C . PRO A 1 102 ? 12.268 5.635 9.802 1.00 81.56 102 PRO A C 1
ATOM 798 O O . PRO A 1 102 ? 11.934 6.811 9.673 1.00 81.56 102 PRO A O 1
ATOM 801 N N . GLU A 1 103 ? 12.963 5.205 10.852 1.00 70.38 103 GLU A N 1
ATOM 802 C CA . GLU A 1 103 ? 13.476 6.113 11.876 1.00 70.38 103 GLU A CA 1
ATOM 803 C C . GLU A 1 103 ? 14.471 7.112 11.245 1.00 70.38 103 GLU A C 1
ATOM 805 O O . GLU A 1 103 ? 15.550 6.719 10.787 1.00 70.38 103 GLU A O 1
ATOM 810 N N . GLU A 1 104 ? 14.141 8.408 11.223 1.00 63.81 104 GLU A N 1
ATOM 811 C CA . GLU A 1 104 ? 15.064 9.473 10.806 1.00 63.81 104 GLU A CA 1
ATOM 812 C C . GLU A 1 104 ? 15.163 10.592 11.854 1.00 63.81 104 GLU A C 1
ATOM 814 O O . GLU A 1 104 ? 14.163 11.141 12.311 1.00 63.81 104 GLU A O 1
ATOM 819 N N . ASP A 1 105 ? 16.403 10.932 12.229 1.00 43.97 105 ASP A N 1
ATOM 820 C CA . ASP A 1 105 ? 16.820 12.164 12.920 1.00 43.97 105 ASP A CA 1
ATOM 821 C C . ASP A 1 105 ? 15.893 12.680 14.045 1.00 43.97 105 ASP A C 1
ATOM 823 O O . ASP A 1 105 ? 15.697 13.885 14.212 1.00 43.97 105 ASP A O 1
ATOM 827 N N . GLY A 1 106 ? 15.343 11.770 14.857 1.00 44.94 106 GLY A N 1
ATOM 828 C CA . GLY A 1 106 ? 14.569 12.108 16.057 1.00 44.94 106 GLY A CA 1
ATOM 829 C C . GLY A 1 106 ? 13.191 12.724 15.796 1.00 44.94 106 GLY A C 1
ATOM 830 O O . GLY A 1 106 ? 12.630 13.326 16.709 1.00 44.94 106 GLY A O 1
ATOM 831 N N . LYS A 1 107 ? 12.651 12.592 14.579 1.00 45.88 107 LYS A N 1
ATOM 832 C CA . LYS A 1 107 ? 11.249 12.888 14.263 1.00 45.88 107 LYS A CA 1
ATOM 833 C C . LYS A 1 107 ? 10.569 11.592 13.855 1.00 45.88 107 LYS A C 1
ATOM 835 O O . LYS A 1 107 ? 10.690 11.168 12.711 1.00 45.88 107 LYS A O 1
ATOM 840 N N . ILE A 1 108 ? 9.884 10.963 14.798 1.00 49.88 108 ILE A N 1
ATOM 841 C CA . ILE A 1 108 ? 9.013 9.832 14.504 1.00 49.88 108 ILE A CA 1
ATOM 842 C C . ILE A 1 108 ? 7.603 10.358 14.694 1.00 49.88 108 ILE A C 1
ATOM 844 O O . ILE A 1 108 ? 7.211 10.609 15.822 1.00 49.88 108 ILE A O 1
ATOM 848 N N . SER A 1 109 ? 6.860 10.545 13.606 1.00 69.50 109 SER A N 1
ATOM 849 C CA . SER A 1 109 ? 5.407 10.650 13.712 1.00 69.50 109 SER A CA 1
ATOM 850 C C . SER A 1 109 ? 4.910 9.270 14.137 1.00 69.50 109 SER A C 1
ATOM 852 O O . SER A 1 109 ? 4.841 8.366 13.308 1.00 69.50 109 SER A O 1
ATOM 854 N N . THR A 1 110 ? 4.697 9.068 15.437 1.00 85.19 110 THR A N 1
ATOM 855 C CA . THR A 1 110 ? 4.094 7.837 15.964 1.00 85.19 110 THR A CA 1
ATOM 856 C C . THR A 1 110 ? 2.582 7.985 16.020 1.00 85.19 110 THR A C 1
ATOM 858 O O . THR A 1 110 ? 2.055 9.099 15.953 1.00 85.19 110 THR A O 1
ATOM 861 N N . ILE A 1 111 ? 1.874 6.867 16.179 1.00 89.69 111 ILE A N 1
ATOM 862 C CA . ILE A 1 111 ? 0.425 6.915 16.375 1.00 89.69 111 ILE A CA 1
ATOM 863 C C . ILE A 1 111 ? 0.053 7.714 17.634 1.00 89.69 111 ILE A C 1
ATOM 865 O O . ILE A 1 111 ? -0.904 8.482 17.611 1.00 89.69 111 ILE A O 1
ATOM 869 N N . GLU A 1 112 ? 0.862 7.636 18.694 1.00 92.06 112 GLU A N 1
ATOM 870 C CA . GLU A 1 112 ? 0.644 8.384 19.934 1.00 92.06 112 GLU A CA 1
ATOM 871 C C . GLU A 1 112 ? 0.881 9.888 19.777 1.00 92.06 112 GLU A C 1
ATOM 873 O O . GLU A 1 112 ? 0.156 10.688 20.365 1.00 92.06 112 GLU A O 1
ATOM 878 N N . GLU A 1 113 ? 1.869 10.304 18.978 1.00 90.25 113 GLU A N 1
ATOM 879 C CA . GLU A 1 113 ? 2.071 11.728 18.676 1.00 90.25 113 GLU A CA 1
ATOM 880 C C . GLU A 1 113 ? 0.937 12.304 17.811 1.00 90.25 113 GLU A C 1
ATOM 882 O O . GLU A 1 113 ? 0.676 13.509 17.854 1.00 90.25 113 GLU A O 1
ATOM 887 N N . SER A 1 114 ? 0.239 11.443 17.069 1.00 91.69 114 SER A N 1
ATOM 888 C CA . SER A 1 114 ? -0.911 11.778 16.228 1.00 91.69 114 SER A CA 1
ATOM 889 C C . SER A 1 114 ? -2.270 11.543 16.907 1.00 91.69 114 SER A C 1
ATOM 891 O O . SER A 1 114 ? -3.298 11.708 16.256 1.00 91.69 114 SER A O 1
ATOM 893 N N . TYR A 1 115 ? -2.311 11.217 18.206 1.00 93.81 115 TYR A N 1
ATOM 894 C CA . TYR A 1 115 ? -3.534 10.830 18.933 1.00 93.81 115 TYR A CA 1
ATOM 895 C C . TYR A 1 115 ? -4.677 11.858 18.822 1.00 93.81 115 TYR A C 1
ATOM 897 O O . TYR A 1 115 ? -5.833 11.489 18.616 1.00 93.81 115 TYR A O 1
ATOM 905 N N . ASP A 1 116 ? -4.354 13.153 18.900 1.00 95.62 116 ASP A N 1
ATOM 906 C CA . ASP A 1 116 ? -5.335 14.249 18.834 1.00 95.62 116 ASP A CA 1
ATOM 907 C C . ASP A 1 116 ? -5.735 14.635 17.396 1.00 95.62 116 ASP A C 1
ATOM 909 O O . ASP A 1 116 ? -6.600 15.492 17.210 1.00 95.62 116 ASP A O 1
ATOM 913 N N . MET A 1 117 ? -5.101 14.055 16.370 1.00 96.44 117 MET A N 1
ATOM 914 C CA . MET A 1 117 ? -5.428 14.356 14.975 1.00 96.44 117 MET A CA 1
ATOM 915 C C . MET A 1 117 ? -6.749 13.708 14.587 1.00 96.44 117 MET A C 1
ATOM 917 O O . MET A 1 117 ? -6.976 12.530 14.854 1.00 96.44 117 MET A O 1
ATOM 921 N N . THR A 1 118 ? -7.601 14.458 13.901 1.00 98.06 118 THR A N 1
ATOM 922 C CA . THR A 1 118 ? -8.840 13.935 13.322 1.00 98.06 118 THR A CA 1
ATOM 923 C C . THR A 1 118 ? -8.581 13.206 12.006 1.00 98.06 118 THR A C 1
ATOM 925 O O . THR A 1 118 ? -7.567 13.419 11.335 1.00 98.06 118 THR A O 1
ATOM 928 N N . LEU A 1 119 ? -9.528 12.371 11.571 1.00 98.06 119 LEU A N 1
ATOM 929 C CA . LEU A 1 119 ? -9.481 11.810 10.216 1.00 98.06 119 LEU A CA 1
ATOM 930 C C . LEU A 1 119 ? -9.525 12.902 9.132 1.00 98.06 119 LEU A C 1
ATOM 932 O O . LEU A 1 119 ? -8.991 12.692 8.040 1.00 98.06 119 LEU A O 1
ATOM 936 N N . ALA A 1 120 ? -10.137 14.058 9.416 1.00 97.94 120 ALA A N 1
ATOM 937 C CA . ALA A 1 120 ? -10.093 15.235 8.551 1.00 97.94 120 ALA A CA 1
ATOM 938 C C . ALA A 1 120 ? -8.676 15.807 8.431 1.00 97.94 120 ALA A C 1
ATOM 940 O O . ALA A 1 120 ? -8.231 16.031 7.307 1.00 97.94 120 ALA A O 1
ATOM 941 N N . ASP A 1 121 ? -7.947 15.939 9.542 1.00 97.12 121 ASP A N 1
ATOM 942 C CA . ASP A 1 121 ? -6.551 16.397 9.534 1.00 97.12 121 ASP A CA 1
ATOM 943 C C . ASP A 1 121 ? -5.656 15.428 8.746 1.00 97.12 121 ASP A C 1
ATOM 945 O O . ASP A 1 121 ? -4.864 15.843 7.900 1.00 97.12 121 ASP A O 1
ATOM 949 N N . VAL A 1 122 ? -5.817 14.114 8.962 1.00 97.12 122 VAL A N 1
ATOM 950 C CA . VAL A 1 122 ? -5.081 13.087 8.200 1.00 97.12 122 VAL A CA 1
ATOM 951 C C . VAL A 1 122 ? -5.377 13.209 6.706 1.00 97.12 122 VAL A C 1
ATOM 953 O O . VAL A 1 122 ? -4.466 13.165 5.879 1.00 97.12 122 VAL A O 1
ATOM 956 N N . LYS A 1 123 ? -6.653 13.372 6.343 1.00 97.69 123 LYS A N 1
ATOM 957 C CA . LYS A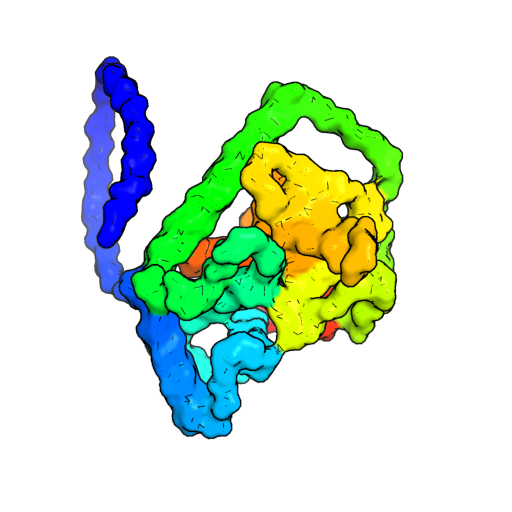 1 123 ? -7.059 13.545 4.949 1.00 97.69 123 LYS A CA 1
ATOM 958 C C . LYS A 1 123 ? -6.445 14.801 4.326 1.00 97.69 123 LYS A C 1
ATOM 960 O O . LYS A 1 123 ? -6.007 14.735 3.180 1.00 97.69 123 LYS A O 1
ATOM 965 N N . GLU A 1 124 ? -6.443 15.919 5.046 1.00 97.12 124 GLU A N 1
ATOM 966 C CA . GLU A 1 124 ? -5.857 17.178 4.580 1.00 97.12 124 GLU A CA 1
ATOM 967 C C . GLU A 1 124 ? -4.364 17.000 4.282 1.00 97.12 124 GLU A C 1
ATOM 969 O O . GLU A 1 124 ? -3.935 17.294 3.169 1.00 97.12 124 GLU A O 1
ATOM 974 N N . ILE A 1 125 ? -3.611 16.387 5.202 1.00 94.56 125 ILE A N 1
ATOM 975 C CA . ILE A 1 125 ? -2.185 16.075 5.007 1.00 94.56 125 ILE A CA 1
ATOM 976 C C . ILE A 1 125 ? -1.974 15.213 3.758 1.00 94.56 125 ILE A C 1
ATOM 978 O O . ILE A 1 125 ? -1.148 15.537 2.907 1.00 94.56 125 ILE A O 1
ATOM 982 N N . VAL A 1 126 ? -2.740 14.128 3.608 1.00 95.56 126 VAL A N 1
ATOM 983 C CA . VAL A 1 126 ? -2.628 13.236 2.443 1.00 95.56 126 VAL A CA 1
ATOM 984 C C . VAL A 1 126 ? -2.939 13.970 1.135 1.00 95.56 126 VAL A C 1
ATOM 986 O O . VAL A 1 126 ? -2.291 13.730 0.111 1.00 95.56 126 VAL A O 1
ATOM 989 N N . ASP A 1 127 ? -3.953 14.834 1.126 1.00 95.75 127 ASP A N 1
ATOM 990 C CA . ASP A 1 127 ? -4.323 15.612 -0.055 1.00 95.75 127 ASP A CA 1
ATOM 991 C C . ASP A 1 127 ? -3.227 16.630 -0.420 1.00 95.75 127 ASP A C 1
ATOM 993 O O . ASP A 1 127 ? -2.911 16.770 -1.606 1.00 95.75 127 ASP A O 1
ATOM 997 N N . GLU A 1 128 ? -2.605 17.279 0.570 1.00 94.00 128 GLU A N 1
ATOM 998 C CA . GLU A 1 128 ? -1.458 18.175 0.378 1.00 94.00 128 GLU A CA 1
ATOM 999 C C . GLU A 1 128 ? -0.245 17.432 -0.206 1.00 94.00 128 GLU A C 1
ATOM 1001 O O . GLU A 1 128 ? 0.276 17.834 -1.251 1.00 94.00 128 GLU A O 1
ATOM 1006 N N . GLU A 1 129 ? 0.144 16.292 0.375 1.00 92.00 129 GLU A N 1
ATOM 1007 C CA . GLU A 1 129 ? 1.245 15.448 -0.121 1.00 92.00 129 GLU A CA 1
ATOM 1008 C C . GLU A 1 129 ? 1.007 14.980 -1.573 1.00 92.00 129 GLU A C 1
ATOM 1010 O O . GLU A 1 129 ? 1.904 14.967 -2.431 1.00 92.00 129 GLU A O 1
ATOM 1015 N N . ASN A 1 130 ? -0.235 14.604 -1.892 1.00 91.94 130 ASN A N 1
ATOM 1016 C CA . ASN A 1 130 ? -0.619 14.193 -3.241 1.00 91.94 130 ASN A CA 1
ATOM 1017 C C . ASN A 1 130 ? -0.587 15.362 -4.235 1.00 91.94 130 ASN A C 1
ATOM 1019 O O . ASN A 1 130 ? -0.152 15.184 -5.378 1.00 91.94 130 ASN A O 1
ATOM 1023 N N . LEU A 1 131 ? -1.036 16.551 -3.826 1.00 92.81 131 LEU A N 1
ATOM 1024 C CA . LEU A 1 131 ? -0.985 17.748 -4.660 1.00 92.81 131 LEU A CA 1
ATOM 1025 C C . LEU A 1 131 ? 0.465 18.125 -4.980 1.00 92.81 131 LEU A C 1
ATOM 1027 O O . LEU A 1 131 ? 0.796 18.398 -6.135 1.00 92.81 131 LEU A O 1
ATOM 1031 N N . GLU A 1 132 ? 1.336 18.090 -3.980 1.00 90.50 132 GLU A N 1
ATOM 1032 C CA . GLU A 1 132 ? 2.727 18.500 -4.115 1.00 90.50 132 GLU A CA 1
ATOM 1033 C C . GLU A 1 132 ? 3.560 17.519 -4.950 1.00 90.50 132 GLU A C 1
ATOM 1035 O O . GLU A 1 132 ? 4.323 17.926 -5.836 1.00 90.50 132 GLU A O 1
ATOM 1040 N N . SER A 1 133 ? 3.355 16.211 -4.770 1.00 90.50 133 SER A N 1
ATOM 1041 C CA . SER A 1 133 ? 3.975 15.199 -5.636 1.00 90.50 133 SER A CA 1
ATOM 1042 C C . SER A 1 133 ? 3.499 15.315 -7.094 1.00 90.50 133 SER A C 1
ATOM 1044 O O . SER A 1 133 ? 4.301 15.161 -8.020 1.00 90.50 133 SER A O 1
ATOM 1046 N N . ALA A 1 134 ? 2.229 15.661 -7.335 1.00 90.62 134 ALA A N 1
ATOM 1047 C CA . ALA A 1 134 ? 1.713 15.914 -8.681 1.00 90.62 134 ALA A CA 1
ATOM 1048 C C . ALA A 1 134 ? 2.295 17.193 -9.315 1.00 90.62 134 ALA A C 1
ATOM 1050 O O . ALA A 1 134 ? 2.641 17.188 -10.501 1.00 90.62 134 ALA A O 1
ATOM 1051 N N . GLN A 1 135 ? 2.445 18.271 -8.540 1.00 90.56 135 GLN A N 1
ATOM 1052 C CA . GLN A 1 135 ? 3.110 19.501 -8.988 1.00 90.56 135 GLN A CA 1
ATOM 1053 C C . GLN A 1 135 ? 4.574 19.229 -9.352 1.00 90.56 135 GLN A C 1
ATOM 1055 O O . GLN A 1 135 ? 4.998 19.534 -10.468 1.00 90.56 135 GLN A O 1
ATOM 1060 N N . THR A 1 136 ? 5.304 18.534 -8.477 1.00 89.62 136 THR A N 1
ATOM 1061 C CA . THR A 1 136 ? 6.701 18.141 -8.709 1.00 89.62 136 THR A CA 1
ATOM 1062 C C . THR A 1 136 ? 6.845 17.267 -9.963 1.00 89.62 136 THR A C 1
ATOM 1064 O O . THR A 1 136 ? 7.783 17.435 -10.748 1.00 89.62 136 THR A O 1
ATOM 1067 N N . ALA A 1 137 ? 5.906 16.343 -10.207 1.00 89.31 137 ALA A N 1
ATOM 1068 C CA . ALA A 1 137 ? 5.884 15.536 -11.428 1.00 89.31 137 ALA A CA 1
ATOM 1069 C C . ALA A 1 137 ? 5.775 16.413 -12.690 1.00 89.31 137 ALA A C 1
ATOM 1071 O O . ALA A 1 137 ? 6.580 16.261 -13.612 1.00 89.31 137 ALA A O 1
ATOM 1072 N N . SER A 1 138 ? 4.832 17.362 -12.693 1.00 88.75 138 SER A N 1
ATOM 1073 C CA . SER A 1 138 ? 4.603 18.311 -13.792 1.00 88.75 138 SER A CA 1
ATOM 1074 C C . SER A 1 138 ? 5.828 19.193 -14.063 1.00 88.75 138 SER A C 1
ATOM 1076 O O . SER A 1 138 ? 6.256 19.357 -15.207 1.00 88.75 138 SER A O 1
ATOM 1078 N N . GLU A 1 139 ? 6.470 19.714 -13.017 1.00 87.75 139 GLU A N 1
ATOM 1079 C CA . GLU A 1 139 ? 7.699 20.509 -13.137 1.00 87.75 139 GLU A CA 1
ATOM 1080 C C . GLU A 1 139 ? 8.861 19.700 -13.736 1.00 87.75 139 GLU A C 1
ATOM 1082 O O . GLU A 1 139 ? 9.586 20.177 -14.619 1.00 87.75 139 GLU A O 1
ATOM 1087 N N . GLN A 1 140 ? 9.021 18.438 -13.320 1.00 83.06 140 GLN A N 1
ATOM 1088 C CA . GLN A 1 140 ? 10.046 17.553 -13.877 1.00 83.06 140 GLN A CA 1
ATOM 1089 C C . GLN A 1 140 ? 9.765 17.135 -15.326 1.00 83.06 140 GLN A C 1
ATOM 1091 O O . GLN A 1 140 ? 10.712 16.826 -16.046 1.00 83.06 140 GLN A O 1
ATOM 1096 N N . GLU A 1 141 ? 8.509 17.097 -15.772 1.00 83.19 141 GLU A N 1
ATOM 1097 C CA . GLU A 1 141 ? 8.178 16.883 -17.188 1.00 83.19 141 GLU A CA 1
ATOM 1098 C C . GLU A 1 141 ? 8.493 18.125 -18.036 1.00 83.19 141 GLU A C 1
ATOM 1100 O O . GLU A 1 141 ? 9.045 18.008 -19.133 1.00 83.19 141 GLU A O 1
ATOM 1105 N N . ASN A 1 142 ? 8.222 19.321 -17.505 1.00 80.88 142 ASN A N 1
ATOM 1106 C CA . ASN A 1 142 ? 8.453 20.591 -18.198 1.00 80.88 142 ASN A CA 1
ATOM 1107 C C . ASN A 1 142 ? 9.939 20.987 -18.303 1.00 80.88 142 ASN A C 1
ATOM 1109 O O . ASN A 1 142 ? 10.305 21.763 -19.185 1.00 80.88 142 ASN A O 1
ATOM 1113 N N . SER A 1 143 ? 10.812 20.446 -17.447 1.00 75.88 143 SER A N 1
ATOM 1114 C CA . SER A 1 143 ? 12.262 20.732 -17.449 1.00 75.88 143 SER A CA 1
ATOM 1115 C C . SER A 1 143 ? 13.069 19.994 -18.535 1.00 75.88 143 SER A C 1
ATOM 1117 O O . SER A 1 143 ? 14.290 20.147 -18.616 1.00 75.88 143 SER A O 1
ATOM 1119 N N . GLY A 1 144 ? 12.399 19.258 -19.429 1.00 63.78 144 GLY A N 1
ATOM 1120 C CA . GLY A 1 144 ? 12.995 18.616 -20.601 1.00 63.78 144 GLY A CA 1
ATOM 1121 C C . GLY A 1 144 ? 13.069 17.087 -20.495 1.00 63.78 144 GLY A C 1
ATOM 1122 O O . GLY A 1 144 ? 12.740 16.501 -19.464 1.00 63.78 144 GLY A O 1
ATOM 1123 N N . PRO A 1 145 ? 13.469 16.393 -21.577 1.00 58.75 145 PRO A N 1
ATOM 1124 C CA . PRO A 1 145 ? 13.421 14.938 -21.624 1.00 58.75 145 PRO A CA 1
ATOM 1125 C C . PRO A 1 145 ? 14.328 14.322 -20.556 1.00 58.75 145 PRO A C 1
ATOM 1127 O O . PRO A 1 145 ? 15.541 14.534 -20.549 1.00 58.75 145 PRO A O 1
ATOM 1130 N N . ARG A 1 146 ? 13.737 13.496 -19.686 1.00 58.78 146 ARG A N 1
ATOM 1131 C CA . ARG A 1 146 ? 14.476 12.676 -18.722 1.00 58.78 146 ARG A CA 1
ATOM 1132 C C . ARG A 1 146 ? 15.443 11.773 -19.489 1.00 58.78 146 ARG A C 1
ATOM 1134 O O . ARG A 1 146 ? 15.026 10.806 -20.128 1.00 58.78 146 ARG A O 1
ATOM 1141 N N . ILE A 1 147 ? 16.741 12.072 -19.424 1.00 47.97 147 ILE A N 1
ATOM 1142 C CA . ILE A 1 147 ? 17.785 11.178 -19.931 1.00 47.97 147 ILE A CA 1
ATOM 1143 C C . ILE A 1 147 ? 17.858 9.997 -18.964 1.00 47.97 147 ILE A C 1
ATOM 1145 O O . ILE A 1 147 ? 18.636 9.992 -18.016 1.00 47.97 147 ILE A O 1
ATOM 1149 N N . SER A 1 148 ? 17.003 8.999 -19.176 1.00 50.78 148 SER A N 1
ATOM 1150 C CA . SER A 1 148 ? 17.176 7.701 -18.540 1.00 50.78 148 SER A CA 1
ATOM 1151 C C . SER A 1 148 ? 18.358 7.017 -19.228 1.00 50.78 148 SER A C 1
ATOM 1153 O O . SER A 1 148 ? 18.291 6.780 -20.443 1.00 50.78 148 SER A O 1
ATOM 1155 N N . PRO A 1 149 ? 19.454 6.693 -18.515 1.00 48.91 149 PRO A N 1
ATOM 1156 C CA . PRO A 1 149 ? 20.392 5.711 -19.027 1.00 48.91 149 PRO A CA 1
ATOM 1157 C C . PRO A 1 149 ? 19.552 4.466 -19.285 1.00 48.91 149 PRO A C 1
ATOM 1159 O O . PRO A 1 149 ? 18.928 3.970 -18.349 1.00 48.91 149 PRO A O 1
ATOM 1162 N N . ARG A 1 150 ? 19.473 4.005 -20.540 1.00 50.31 150 ARG A N 1
ATOM 1163 C CA . ARG A 1 150 ? 18.712 2.804 -20.910 1.00 50.31 150 ARG A CA 1
ATOM 1164 C C . ARG A 1 150 ? 19.291 1.590 -20.177 1.00 50.31 150 ARG A C 1
ATOM 1166 O O . ARG A 1 150 ? 20.063 0.819 -20.739 1.00 50.31 150 ARG A O 1
ATOM 1173 N N . GLY A 1 151 ? 18.920 1.411 -18.915 1.00 59.44 151 GLY A N 1
ATOM 1174 C CA . GLY A 1 151 ? 18.809 0.096 -18.324 1.00 59.44 151 GLY A CA 1
ATOM 1175 C C . GLY A 1 151 ? 17.788 -0.664 -19.157 1.00 59.44 151 GLY A C 1
ATOM 1176 O O . GLY A 1 151 ? 16.794 -0.092 -19.608 1.00 59.44 151 GLY A O 1
ATOM 1177 N N . VAL A 1 152 ? 18.057 -1.937 -19.420 1.00 79.44 152 VAL A N 1
ATOM 1178 C CA . VAL A 1 152 ? 17.097 -2.803 -20.104 1.00 79.44 152 VAL A CA 1
ATOM 1179 C C . VAL A 1 152 ? 15.962 -3.074 -19.115 1.00 79.44 152 VAL A C 1
ATOM 1181 O O . VAL A 1 152 ? 16.012 -4.042 -18.361 1.00 79.44 152 VAL A O 1
ATOM 1184 N N . TRP A 1 153 ? 14.989 -2.161 -19.053 1.00 91.94 153 TRP A N 1
ATOM 1185 C CA . TRP A 1 153 ? 13.767 -2.356 -18.282 1.00 91.94 153 TRP A CA 1
ATOM 1186 C C . TRP A 1 153 ? 13.008 -3.573 -18.823 1.00 91.94 153 TRP A C 1
ATOM 1188 O O . TRP A 1 153 ? 12.882 -3.737 -20.039 1.00 91.94 153 TRP A O 1
ATOM 1198 N N . SER A 1 154 ? 12.502 -4.428 -17.934 1.00 95.62 154 SER A N 1
ATOM 1199 C CA . SER A 1 154 ? 11.779 -5.645 -18.306 1.00 95.62 154 SER A CA 1
ATOM 1200 C C . SER A 1 154 ? 10.653 -5.962 -17.325 1.00 95.62 154 SER A C 1
ATOM 1202 O O . SER A 1 154 ? 10.889 -6.474 -16.230 1.00 95.62 154 SER A O 1
ATOM 1204 N N . ASN A 1 155 ? 9.407 -5.772 -17.771 1.00 96.00 155 ASN A N 1
ATOM 1205 C CA . ASN A 1 155 ? 8.207 -6.209 -17.044 1.00 96.00 155 ASN A CA 1
ATOM 1206 C C . ASN A 1 155 ? 8.231 -7.717 -16.735 1.00 96.00 155 ASN A C 1
ATOM 1208 O O . ASN A 1 155 ? 7.745 -8.153 -15.693 1.00 96.00 155 ASN A O 1
ATOM 1212 N N . ASN A 1 156 ? 8.841 -8.522 -17.612 1.00 97.06 156 ASN A N 1
ATOM 1213 C CA . ASN A 1 156 ? 9.007 -9.956 -17.380 1.00 97.06 156 ASN A CA 1
ATOM 1214 C C . ASN A 1 156 ? 9.952 -10.236 -16.208 1.00 97.06 156 ASN A C 1
ATOM 1216 O O . ASN A 1 156 ? 9.710 -11.170 -15.454 1.00 97.06 156 ASN A O 1
ATOM 1220 N N . HIS A 1 157 ? 11.010 -9.440 -16.018 1.00 97.75 157 HIS A N 1
ATOM 1221 C CA . HIS A 1 157 ? 11.889 -9.604 -14.858 1.00 97.75 157 HIS A CA 1
ATOM 1222 C C . HIS A 1 157 ? 11.192 -9.199 -13.557 1.00 97.75 157 HIS A C 1
ATOM 1224 O O . HIS A 1 157 ? 11.345 -9.913 -12.568 1.00 97.75 157 HIS A O 1
ATOM 1230 N N . VAL A 1 158 ? 10.371 -8.138 -13.573 1.00 98.31 158 VAL A N 1
ATOM 1231 C CA . VAL A 1 158 ? 9.513 -7.768 -12.430 1.00 98.31 158 VAL A CA 1
ATOM 1232 C C . VAL A 1 158 ? 8.602 -8.939 -12.053 1.00 98.31 158 VAL A C 1
ATOM 1234 O O . VAL A 1 158 ? 8.609 -9.394 -10.910 1.00 98.31 158 VAL A O 1
ATOM 1237 N N . SER A 1 159 ? 7.869 -9.482 -13.032 1.00 97.94 159 SER A N 1
ATOM 1238 C CA . SER A 1 159 ? 6.955 -10.605 -12.802 1.00 97.94 159 SER A CA 1
ATOM 1239 C C . SER A 1 159 ? 7.683 -11.869 -12.330 1.00 97.94 159 SER A C 1
ATOM 1241 O O . SER A 1 159 ? 7.289 -12.473 -11.334 1.00 97.94 159 SER A O 1
ATOM 1243 N N . ASN A 1 160 ? 8.783 -12.253 -12.985 1.00 98.25 160 ASN A N 1
ATOM 1244 C CA . ASN A 1 160 ? 9.556 -13.442 -12.618 1.00 98.25 160 ASN A CA 1
ATOM 1245 C C . ASN A 1 160 ? 10.133 -13.337 -11.205 1.00 98.25 160 ASN A C 1
ATOM 1247 O O . ASN A 1 160 ? 10.101 -14.318 -10.457 1.00 98.25 160 ASN A O 1
ATOM 1251 N N . TYR A 1 161 ? 10.622 -12.155 -10.822 1.00 98.44 161 TYR A N 1
ATOM 1252 C CA . TYR A 1 161 ? 11.069 -11.898 -9.459 1.00 98.44 161 TYR A CA 1
ATOM 1253 C C . TYR A 1 161 ? 9.926 -12.119 -8.467 1.00 98.44 161 TYR A C 1
ATOM 1255 O O . TYR A 1 161 ? 10.041 -12.931 -7.548 1.00 98.44 161 TYR A O 1
ATOM 1263 N N . ALA A 1 162 ? 8.793 -11.458 -8.703 1.00 98.38 162 ALA A N 1
ATOM 1264 C CA . ALA A 1 162 ? 7.645 -11.511 -7.813 1.00 98.38 162 ALA A CA 1
ATOM 1265 C C . ALA A 1 162 ? 7.016 -12.916 -7.725 1.00 98.38 162 ALA A C 1
ATOM 1267 O O . ALA A 1 162 ? 6.512 -13.314 -6.678 1.00 98.38 162 ALA A O 1
ATOM 1268 N N . ARG A 1 163 ? 7.081 -13.725 -8.787 1.00 98.12 163 ARG A N 1
ATOM 1269 C CA . ARG A 1 163 ? 6.690 -15.145 -8.732 1.00 98.12 163 ARG A CA 1
ATOM 1270 C C . ARG A 1 163 ? 7.685 -16.009 -7.953 1.00 98.12 163 ARG A C 1
ATOM 1272 O O . ARG A 1 163 ? 7.282 -16.968 -7.310 1.00 98.12 163 ARG A O 1
ATOM 1279 N N . THR A 1 164 ? 8.976 -15.686 -8.005 1.00 97.94 164 THR A N 1
ATOM 1280 C CA . THR A 1 164 ? 10.036 -16.467 -7.342 1.00 97.94 164 THR A CA 1
ATOM 1281 C C . THR A 1 164 ? 10.052 -16.263 -5.826 1.00 97.94 164 THR A C 1
ATOM 1283 O O . THR A 1 164 ? 10.318 -17.212 -5.075 1.00 97.94 164 THR A O 1
ATOM 1286 N N . PHE A 1 165 ? 9.783 -15.029 -5.397 1.00 97.62 165 PHE A N 1
ATOM 1287 C CA . PHE A 1 165 ? 9.864 -14.598 -4.002 1.00 97.62 165 PHE A CA 1
ATOM 1288 C C . PHE A 1 165 ? 8.500 -14.343 -3.346 1.00 97.62 165 PHE A C 1
ATOM 1290 O O . PHE A 1 165 ? 8.468 -14.089 -2.159 1.00 97.62 165 PHE A O 1
ATOM 1297 N N . GLY A 1 166 ? 7.364 -14.488 -4.037 1.00 93.75 166 GLY A N 1
ATOM 1298 C CA . GLY A 1 166 ? 6.046 -14.120 -3.484 1.00 93.75 166 GLY A CA 1
ATOM 1299 C C . GLY A 1 166 ? 5.558 -14.907 -2.252 1.00 93.75 166 GLY A C 1
ATOM 1300 O O . GLY A 1 166 ? 4.488 -14.610 -1.730 1.00 93.75 166 GLY A O 1
ATOM 1301 N N . THR A 1 167 ? 6.286 -15.929 -1.791 1.00 90.25 167 THR A N 1
ATOM 1302 C CA . THR A 1 167 ? 6.039 -16.603 -0.498 1.00 90.25 167 THR A CA 1
ATOM 1303 C C . THR A 1 167 ? 7.289 -16.742 0.367 1.00 90.25 167 THR A C 1
ATOM 1305 O O . THR A 1 167 ? 7.258 -17.459 1.366 1.00 90.25 167 THR A O 1
ATOM 1308 N N . ARG A 1 168 ? 8.413 -16.137 -0.028 1.00 91.94 168 ARG A N 1
ATOM 1309 C CA . ARG A 1 168 ? 9.673 -16.232 0.714 1.00 91.94 168 ARG A CA 1
ATOM 1310 C C . ARG A 1 168 ? 10.492 -14.954 0.558 1.00 91.94 168 ARG A C 1
ATOM 1312 O O . ARG A 1 168 ? 10.707 -14.517 -0.572 1.00 91.94 168 ARG A O 1
ATOM 1319 N N . PRO A 1 169 ? 11.036 -14.402 1.650 1.00 92.12 169 PRO A N 1
ATOM 1320 C CA . PRO A 1 169 ? 11.879 -13.222 1.560 1.00 92.12 169 PRO A CA 1
ATOM 1321 C C . PRO A 1 169 ? 13.132 -13.513 0.726 1.00 92.12 169 PRO A C 1
ATOM 1323 O O . PRO A 1 169 ? 13.690 -14.616 0.757 1.00 92.12 169 PRO A O 1
ATOM 1326 N N . ASN A 1 170 ? 13.592 -12.511 -0.023 1.00 96.00 170 ASN A N 1
ATOM 1327 C CA . ASN A 1 170 ? 14.890 -12.575 -0.679 1.00 96.00 170 ASN A CA 1
ATOM 1328 C C . ASN A 1 170 ? 15.988 -12.214 0.339 1.00 96.00 170 ASN A C 1
ATOM 1330 O O . ASN A 1 170 ? 16.018 -11.071 0.794 1.00 96.00 170 ASN A O 1
ATOM 1334 N N . PRO A 1 171 ? 16.934 -13.121 0.651 1.00 95.06 171 PRO A N 1
ATOM 1335 C CA . PRO A 1 171 ? 17.981 -12.871 1.647 1.00 95.06 171 PRO A CA 1
ATOM 1336 C C . PRO A 1 171 ? 18.969 -11.756 1.260 1.00 95.06 171 PRO A C 1
ATOM 1338 O O . PRO A 1 171 ? 19.805 -11.369 2.072 1.00 95.06 171 PRO A O 1
ATOM 1341 N N . ALA A 1 172 ? 18.915 -11.249 0.025 1.00 94.81 172 ALA A N 1
ATOM 1342 C CA . ALA A 1 172 ? 19.710 -10.101 -0.402 1.00 94.81 172 ALA A CA 1
ATOM 1343 C C . ALA A 1 172 ? 19.185 -8.751 0.124 1.00 94.81 172 ALA A C 1
ATOM 1345 O O . ALA A 1 172 ? 19.880 -7.751 -0.050 1.00 94.81 172 ALA A O 1
ATOM 1346 N N . TYR A 1 173 ? 17.993 -8.719 0.727 1.00 95.69 173 TYR A N 1
ATOM 1347 C CA . TYR A 1 173 ? 17.324 -7.519 1.231 1.00 95.69 173 TYR A CA 1
ATOM 1348 C C . TYR A 1 173 ? 16.932 -7.680 2.702 1.00 95.69 173 TYR A C 1
ATOM 1350 O O . TYR A 1 173 ? 16.901 -8.796 3.225 1.00 95.69 173 TYR A O 1
ATOM 1358 N N . ASN A 1 174 ? 16.622 -6.565 3.365 1.00 94.00 174 ASN A N 1
ATOM 1359 C CA . ASN A 1 174 ? 16.011 -6.602 4.689 1.00 94.00 174 ASN A CA 1
ATOM 1360 C C . ASN A 1 174 ? 14.639 -7.294 4.613 1.00 94.00 174 ASN A C 1
ATOM 1362 O O . ASN A 1 174 ? 13.915 -7.153 3.623 1.00 94.00 174 ASN A O 1
ATOM 1366 N N . ASN A 1 175 ? 14.302 -8.052 5.656 1.00 91.62 175 ASN A N 1
ATOM 1367 C CA . ASN A 1 175 ? 12.988 -8.661 5.820 1.00 91.62 175 ASN A CA 1
ATOM 1368 C C . ASN A 1 175 ? 12.177 -7.824 6.812 1.00 91.62 175 ASN A C 1
ATOM 1370 O O . ASN A 1 175 ? 12.626 -7.626 7.941 1.00 91.62 175 ASN A O 1
ATOM 1374 N N . TYR A 1 176 ? 11.004 -7.370 6.381 1.00 90.19 176 TYR A N 1
ATOM 1375 C CA . TYR A 1 176 ? 10.103 -6.536 7.175 1.00 90.19 176 TYR A CA 1
ATOM 1376 C C . TYR A 1 176 ? 8.853 -7.296 7.649 1.00 90.19 176 TYR A C 1
ATOM 1378 O O . TYR A 1 176 ? 7.913 -6.696 8.169 1.00 90.19 176 TYR A O 1
ATOM 1386 N N . ASP A 1 177 ? 8.830 -8.621 7.478 1.00 83.19 177 ASP A N 1
ATOM 1387 C CA . ASP A 1 177 ? 7.738 -9.465 7.958 1.00 83.19 177 ASP A CA 1
ATOM 1388 C C . ASP A 1 177 ? 7.462 -9.230 9.454 1.00 83.19 177 ASP A C 1
ATOM 1390 O O . ASP A 1 177 ? 8.372 -9.215 10.289 1.00 83.19 177 ASP A O 1
ATOM 1394 N N . GLY A 1 178 ? 6.188 -9.012 9.780 1.00 71.94 178 GLY A N 1
ATOM 1395 C CA . GLY A 1 178 ? 5.712 -8.747 11.136 1.00 71.94 178 GLY A CA 1
ATOM 1396 C C . GLY A 1 178 ? 5.966 -7.358 11.719 1.00 71.94 178 GLY A C 1
ATOM 1397 O O . GLY A 1 178 ? 5.627 -7.151 12.878 1.00 71.94 178 GLY A O 1
ATOM 1398 N N . ARG A 1 179 ? 6.556 -6.427 10.962 1.00 68.06 179 ARG A N 1
ATOM 1399 C CA . ARG A 1 179 ? 6.766 -5.024 11.383 1.00 68.06 179 ARG A CA 1
ATOM 1400 C C . ARG A 1 179 ? 6.039 -4.013 10.489 1.00 68.06 179 ARG A C 1
ATOM 1402 O O . ARG A 1 179 ? 6.185 -2.815 10.668 1.00 68.06 179 ARG A O 1
ATOM 1409 N N . GLY A 1 180 ? 5.305 -4.506 9.489 1.00 79.44 180 GLY A N 1
ATOM 1410 C CA . GLY A 1 180 ? 4.786 -3.701 8.386 1.00 79.44 180 GLY A CA 1
ATOM 1411 C C . GLY A 1 180 ? 5.850 -3.395 7.322 1.00 79.44 180 GLY A C 1
ATOM 1412 O O . GLY A 1 180 ? 7.046 -3.553 7.535 1.00 79.44 180 GLY A O 1
ATOM 1413 N N . GLY A 1 181 ? 5.410 -2.977 6.132 1.00 89.81 181 GLY A N 1
ATOM 1414 C CA . GLY A 1 181 ? 6.288 -2.467 5.067 1.00 89.81 181 GLY A CA 1
ATOM 1415 C C . GLY A 1 181 ? 6.863 -3.528 4.124 1.00 89.81 181 GLY A C 1
ATOM 1416 O O . GLY A 1 181 ? 7.383 -3.205 3.052 1.00 89.81 181 GLY A O 1
ATOM 1417 N N . ASP A 1 182 ? 6.702 -4.814 4.448 1.00 94.12 182 ASP A N 1
ATOM 1418 C CA . ASP A 1 182 ? 7.218 -5.904 3.615 1.00 94.12 182 ASP A CA 1
ATOM 1419 C C . ASP A 1 182 ? 6.533 -5.997 2.241 1.00 94.12 182 ASP A C 1
ATOM 1421 O O . ASP A 1 182 ? 7.182 -6.327 1.247 1.00 94.12 182 ASP A O 1
ATOM 1425 N N . CYS A 1 183 ? 5.252 -5.620 2.138 1.00 96.12 183 CYS A N 1
ATOM 1426 C CA . CYS A 1 183 ? 4.544 -5.517 0.859 1.00 96.12 183 CYS A CA 1
ATOM 1427 C C . CYS A 1 183 ? 5.236 -4.542 -0.113 1.00 96.12 183 CYS A C 1
ATOM 1429 O O . CYS A 1 183 ? 5.462 -4.869 -1.284 1.00 96.12 183 CYS A O 1
ATOM 1431 N N . THR A 1 184 ? 5.643 -3.372 0.380 1.00 97.62 184 THR A N 1
ATOM 1432 C CA . THR A 1 184 ? 6.329 -2.338 -0.403 1.00 97.62 184 THR A CA 1
ATOM 1433 C C . THR A 1 184 ? 7.782 -2.706 -0.656 1.00 97.62 184 THR A C 1
ATOM 1435 O O . THR A 1 184 ? 8.240 -2.583 -1.789 1.00 97.62 184 THR A O 1
ATOM 1438 N N . ASN A 1 185 ? 8.489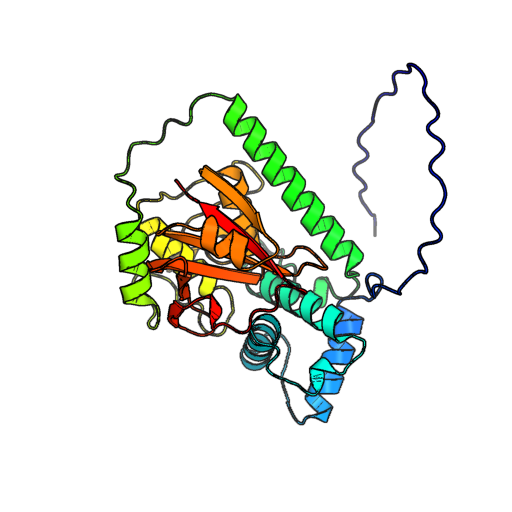 -3.235 0.347 1.00 97.56 185 ASN A N 1
ATOM 1439 C CA . ASN A 1 185 ? 9.845 -3.755 0.183 1.00 97.56 185 ASN A CA 1
ATOM 1440 C C . ASN A 1 185 ? 9.895 -4.810 -0.937 1.00 97.56 185 ASN A C 1
ATOM 1442 O O . ASN A 1 185 ? 10.709 -4.713 -1.857 1.00 97.56 185 ASN A O 1
ATOM 1446 N N . PHE A 1 186 ? 8.970 -5.773 -0.928 1.00 98.25 186 PHE A N 1
ATOM 1447 C CA . PHE A 1 186 ? 8.832 -6.784 -1.974 1.00 98.25 186 PHE A CA 1
ATOM 1448 C C . PHE A 1 186 ? 8.557 -6.172 -3.358 1.00 98.25 186 PHE A C 1
ATOM 1450 O O . PHE A 1 186 ? 9.225 -6.528 -4.337 1.00 98.25 186 PHE A O 1
ATOM 1457 N N . ALA A 1 187 ? 7.619 -5.223 -3.456 1.00 98.44 187 ALA A N 1
ATOM 1458 C CA . ALA A 1 187 ? 7.325 -4.524 -4.707 1.00 98.44 187 ALA A CA 1
ATOM 1459 C C . ALA A 1 187 ? 8.546 -3.742 -5.230 1.00 98.44 187 ALA A C 1
ATOM 1461 O O . ALA A 1 187 ? 8.884 -3.837 -6.413 1.00 98.44 187 ALA A O 1
ATOM 1462 N N . SER A 1 188 ? 9.264 -3.038 -4.352 1.00 98.31 188 SER A N 1
ATOM 1463 C CA . SER A 1 188 ? 10.497 -2.313 -4.672 1.00 98.31 188 SER A CA 1
ATOM 1464 C C . SER A 1 188 ? 11.581 -3.250 -5.209 1.00 98.31 188 SER A C 1
ATOM 1466 O O . SER A 1 188 ? 12.190 -2.986 -6.250 1.00 98.31 188 SER A O 1
ATOM 1468 N N . GLN A 1 189 ? 11.780 -4.402 -4.571 1.00 98.31 189 GLN A N 1
ATOM 1469 C CA . GLN A 1 189 ? 12.715 -5.413 -5.060 1.00 98.31 189 GLN A CA 1
ATOM 1470 C C . GLN A 1 189 ? 12.330 -5.938 -6.452 1.00 98.31 189 GLN A C 1
ATOM 1472 O O . GLN A 1 189 ? 13.204 -6.090 -7.310 1.00 98.31 189 GLN A O 1
ATOM 1477 N N . ALA A 1 190 ? 11.036 -6.166 -6.705 1.00 98.44 190 ALA A N 1
ATOM 1478 C CA . ALA A 1 190 ? 10.546 -6.598 -8.011 1.00 98.44 190 ALA A CA 1
ATOM 1479 C C . ALA A 1 190 ? 10.819 -5.546 -9.098 1.00 98.44 190 ALA A C 1
ATOM 1481 O O . ALA A 1 190 ? 11.346 -5.883 -10.161 1.00 98.44 190 ALA A O 1
ATOM 1482 N N . LEU A 1 191 ? 10.552 -4.263 -8.827 1.00 98.31 191 LEU A N 1
ATOM 1483 C CA . LEU A 1 191 ? 10.870 -3.172 -9.756 1.00 98.31 191 LEU A CA 1
ATOM 1484 C C . LEU A 1 191 ? 12.382 -3.042 -9.994 1.00 98.31 191 LEU A C 1
ATOM 1486 O O . LEU A 1 191 ? 12.819 -2.870 -11.135 1.00 98.31 191 LEU A O 1
ATOM 1490 N N . ARG A 1 192 ? 13.207 -3.193 -8.950 1.00 96.94 192 ARG A N 1
ATOM 1491 C CA . ARG A 1 192 ? 14.672 -3.198 -9.083 1.00 96.94 192 ARG A CA 1
ATOM 1492 C C . ARG A 1 192 ? 15.162 -4.362 -9.947 1.00 96.94 192 ARG A C 1
ATOM 1494 O O . ARG A 1 192 ? 16.015 -4.152 -10.809 1.00 96.94 192 ARG A O 1
ATOM 1501 N N . ALA A 1 193 ? 14.601 -5.561 -9.787 1.00 97.00 193 ALA A N 1
ATOM 1502 C CA . ALA A 1 193 ? 14.876 -6.703 -10.666 1.00 97.00 193 ALA A CA 1
ATOM 1503 C C . ALA A 1 193 ? 14.425 -6.445 -12.117 1.00 97.00 193 ALA A C 1
ATOM 1505 O O . ALA A 1 193 ? 15.075 -6.893 -13.063 1.00 97.00 193 ALA A O 1
ATOM 1506 N N . GLY A 1 194 ? 13.361 -5.654 -12.287 1.00 96.38 194 GLY A N 1
ATOM 1507 C CA . GLY A 1 194 ? 12.916 -5.093 -13.562 1.00 96.38 194 GLY A CA 1
ATOM 1508 C C . GLY A 1 194 ? 13.903 -4.140 -14.227 1.00 96.38 194 GLY A C 1
ATOM 1509 O O . GLY A 1 194 ? 13.787 -3.907 -15.424 1.00 96.38 194 GLY A O 1
ATOM 1510 N N . GLY A 1 195 ? 14.885 -3.616 -13.490 1.00 94.62 195 GLY A N 1
ATOM 1511 C CA . GLY A 1 195 ? 15.893 -2.681 -13.987 1.00 94.62 195 GLY A CA 1
ATOM 1512 C C . GLY A 1 195 ? 15.732 -1.246 -13.485 1.00 94.62 195 GLY A C 1
ATOM 1513 O O . GLY A 1 195 ? 16.544 -0.401 -13.873 1.00 94.62 195 GLY A O 1
ATOM 1514 N N . ALA A 1 196 ? 14.746 -0.964 -12.620 1.00 93.94 196 ALA A N 1
ATOM 1515 C CA . ALA A 1 196 ? 14.642 0.331 -11.951 1.00 93.94 196 ALA A CA 1
ATOM 1516 C C . ALA A 1 196 ? 15.917 0.621 -11.144 1.00 93.94 196 ALA A C 1
ATOM 1518 O O . ALA A 1 196 ? 16.508 -0.268 -10.523 1.00 93.94 196 ALA A O 1
ATOM 1519 N N . LYS A 1 197 ? 16.362 1.876 -11.187 1.00 91.50 197 LYS A N 1
ATOM 1520 C CA . LYS A 1 197 ? 17.539 2.362 -10.465 1.00 91.50 197 LYS A CA 1
ATOM 1521 C C . LYS A 1 197 ? 17.096 3.242 -9.313 1.00 91.50 197 LYS A C 1
ATOM 1523 O O . LYS A 1 197 ? 16.051 3.880 -9.402 1.00 91.50 197 LYS A O 1
ATOM 1528 N N . ASP A 1 198 ? 17.920 3.272 -8.275 1.00 90.38 198 ASP A N 1
ATOM 1529 C CA . ASP A 1 198 ? 17.767 4.204 -7.166 1.00 90.38 198 ASP A CA 1
ATOM 1530 C C . ASP A 1 198 ? 17.608 5.618 -7.716 1.00 90.38 198 ASP A C 1
ATOM 1532 O O . ASP A 1 198 ? 18.344 6.030 -8.620 1.00 90.38 198 ASP A O 1
ATOM 1536 N N . GLY A 1 199 ? 16.638 6.345 -7.182 1.00 86.44 199 GLY A N 1
ATOM 1537 C CA . GLY A 1 199 ? 16.302 7.662 -7.682 1.00 86.44 199 GLY A CA 1
ATOM 1538 C C . GLY A 1 199 ? 15.995 8.616 -6.552 1.00 86.44 199 GLY A C 1
ATOM 1539 O O . GLY A 1 199 ? 15.454 8.234 -5.516 1.00 86.44 199 GLY A O 1
ATOM 1540 N N . ILE A 1 200 ? 16.364 9.865 -6.803 1.00 84.38 200 ILE A N 1
ATOM 1541 C CA . ILE A 1 200 ? 16.038 10.993 -5.947 1.00 84.38 200 ILE A CA 1
ATOM 1542 C C . ILE A 1 200 ? 14.964 11.842 -6.617 1.00 84.38 200 ILE A C 1
ATOM 1544 O O . ILE A 1 200 ? 14.904 11.936 -7.856 1.00 84.38 200 ILE A O 1
ATOM 1548 N N . THR A 1 201 ? 14.115 12.459 -5.809 1.00 75.31 201 THR A N 1
ATOM 1549 C CA . THR A 1 201 ? 13.079 13.378 -6.308 1.00 75.31 201 THR A CA 1
ATOM 1550 C C . THR A 1 201 ? 13.499 14.839 -6.193 1.00 75.31 201 THR A C 1
ATOM 1552 O O . THR A 1 201 ? 13.060 15.635 -7.018 1.00 75.31 201 THR A O 1
ATOM 1555 N N . GLY A 1 202 ? 14.383 15.174 -5.242 1.00 66.31 202 GLY A N 1
ATOM 1556 C CA . GLY A 1 202 ? 14.770 16.556 -4.921 1.00 66.31 202 GLY A CA 1
ATOM 1557 C C . GLY A 1 202 ? 13.765 17.300 -4.026 1.00 66.31 202 GLY A C 1
ATOM 1558 O O . GLY A 1 202 ? 14.015 18.446 -3.668 1.00 66.31 202 GLY A O 1
ATOM 1559 N N . TYR A 1 203 ? 12.662 16.640 -3.672 1.00 57.72 203 TYR A N 1
ATOM 1560 C CA . TYR A 1 203 ? 11.694 16.998 -2.630 1.00 57.72 203 TYR A CA 1
ATOM 1561 C C . TYR A 1 203 ? 12.294 16.617 -1.245 1.00 57.72 203 TYR A C 1
ATOM 1563 O O . TYR A 1 203 ? 13.318 15.923 -1.272 1.00 57.72 203 TYR A O 1
ATOM 1571 N N . PRO A 1 204 ? 11.809 17.041 -0.046 1.00 60.53 204 PRO A N 1
ATOM 1572 C CA . PRO A 1 204 ? 12.376 16.571 1.224 1.00 60.53 204 PRO A CA 1
ATOM 1573 C C . PRO A 1 204 ? 12.637 15.061 1.164 1.00 60.53 204 PRO A C 1
ATOM 1575 O O . PRO A 1 204 ? 11.795 14.302 0.682 1.00 60.53 204 PRO A O 1
ATOM 1578 N N . GLY A 1 205 ? 13.857 14.660 1.551 1.00 56.59 205 GLY A N 1
ATOM 1579 C CA . GLY A 1 205 ? 14.501 13.394 1.152 1.00 56.59 205 GLY A CA 1
ATOM 1580 C C . GLY A 1 205 ? 13.742 12.104 1.491 1.00 56.59 205 GLY A C 1
ATOM 1581 O O . GLY A 1 205 ? 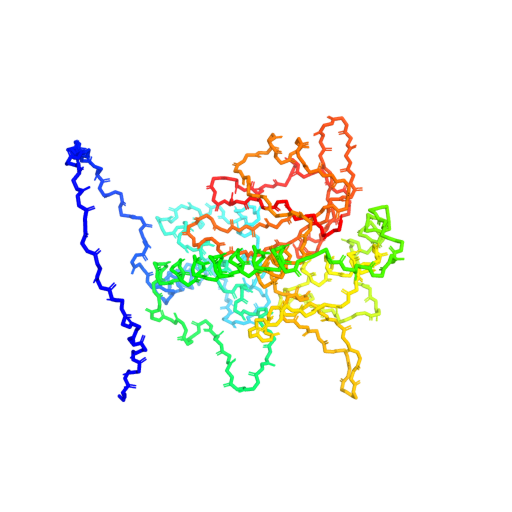14.153 11.022 1.077 1.00 56.59 205 GLY A O 1
ATOM 1582 N N . TYR A 1 206 ? 12.615 12.218 2.187 1.00 64.06 206 TYR A N 1
ATOM 1583 C CA . TYR A 1 206 ? 11.708 11.147 2.573 1.00 64.06 206 TYR A CA 1
ATOM 1584 C C . TYR A 1 206 ? 11.105 10.397 1.375 1.00 64.06 206 TYR A C 1
ATOM 1586 O O . TYR A 1 206 ? 10.936 9.183 1.454 1.00 64.06 206 TYR A O 1
ATOM 1594 N N . ILE A 1 207 ? 10.843 11.050 0.235 1.00 82.69 207 ILE A N 1
ATOM 1595 C CA . ILE A 1 207 ? 10.265 10.345 -0.928 1.00 82.69 207 ILE A CA 1
ATOM 1596 C C . ILE A 1 207 ? 11.316 9.735 -1.865 1.00 82.69 207 ILE A C 1
ATOM 1598 O O . ILE A 1 207 ? 10.950 9.232 -2.919 1.00 82.69 207 ILE A O 1
ATOM 1602 N N . ASP A 1 208 ? 12.612 9.766 -1.547 1.00 90.38 208 ASP A N 1
ATOM 1603 C CA . ASP A 1 208 ? 13.620 9.077 -2.363 1.00 90.38 208 ASP A CA 1
ATOM 1604 C C . ASP A 1 208 ? 13.384 7.559 -2.354 1.00 90.38 208 ASP A C 1
ATOM 1606 O O . ASP A 1 208 ? 12.997 6.984 -1.337 1.00 90.38 208 ASP A O 1
ATOM 1610 N N . TRP A 1 209 ? 13.666 6.875 -3.466 1.00 94.44 209 TRP A N 1
ATOM 1611 C CA . TRP A 1 209 ? 13.508 5.420 -3.581 1.00 94.44 209 TRP A CA 1
ATOM 1612 C C . TRP A 1 209 ? 14.868 4.745 -3.702 1.00 94.44 209 TRP A C 1
ATOM 1614 O O . TRP A 1 209 ? 15.537 4.824 -4.740 1.00 94.44 209 TRP A O 1
ATOM 1624 N N . SER A 1 210 ? 15.303 4.090 -2.625 1.00 94.00 210 SER A N 1
ATOM 1625 C CA . SER A 1 210 ? 16.559 3.354 -2.605 1.00 94.00 210 SER A CA 1
ATOM 1626 C C . SER A 1 210 ? 16.655 2.344 -1.465 1.00 94.00 210 SER A C 1
ATOM 1628 O O . SER A 1 210 ? 16.075 2.505 -0.401 1.00 94.00 210 SER A O 1
ATOM 1630 N N . SER A 1 211 ? 17.481 1.334 -1.700 1.00 94.19 211 SER A N 1
ATOM 1631 C CA . SER A 1 211 ? 17.970 0.373 -0.712 1.00 94.19 211 SER A CA 1
ATOM 1632 C C . SER A 1 211 ? 19.473 0.239 -0.917 1.00 94.19 211 SER A C 1
ATOM 1634 O O . SER A 1 211 ? 19.913 -0.279 -1.954 1.00 94.19 211 SER A O 1
ATOM 1636 N N . LYS A 1 212 ? 20.258 0.797 0.011 1.00 91.81 212 LYS A N 1
ATOM 1637 C CA . LYS A 1 212 ? 21.707 1.011 -0.135 1.00 91.81 212 LYS A CA 1
ATOM 1638 C C . LYS A 1 212 ? 22.477 0.332 0.984 1.00 91.81 212 LYS A C 1
ATOM 1640 O O . LYS A 1 212 ? 22.104 0.400 2.149 1.00 91.81 212 LYS A O 1
ATOM 1645 N N . ARG A 1 213 ? 23.612 -0.276 0.643 1.00 92.12 213 ARG A N 1
ATOM 1646 C CA . ARG A 1 213 ? 24.524 -0.850 1.637 1.00 92.12 213 ARG A CA 1
ATOM 1647 C C . ARG A 1 213 ? 25.336 0.254 2.317 1.00 92.12 213 ARG A C 1
ATOM 1649 O O . ARG A 1 213 ? 26.002 1.037 1.647 1.00 92.12 213 ARG A O 1
ATOM 1656 N N . THR A 1 214 ? 25.297 0.269 3.640 1.00 89.62 214 THR A N 1
ATOM 1657 C CA . THR A 1 214 ? 26.064 1.133 4.541 1.00 89.62 214 THR A CA 1
ATOM 1658 C C . THR A 1 214 ? 27.000 0.278 5.403 1.00 89.62 214 THR A C 1
ATOM 1660 O O . THR A 1 214 ? 27.018 -0.953 5.301 1.00 89.62 214 THR A O 1
ATOM 1663 N N . SER A 1 215 ? 27.783 0.915 6.276 1.00 89.25 215 SER A N 1
ATOM 1664 C CA . SER A 1 215 ? 28.584 0.214 7.288 1.00 89.25 215 SER A CA 1
ATOM 1665 C C . SER A 1 215 ? 27.739 -0.538 8.326 1.00 89.25 215 SER A C 1
ATOM 1667 O O . SER A 1 215 ? 28.254 -1.455 8.958 1.00 89.25 215 SER A O 1
ATOM 1669 N N . GLN A 1 216 ? 26.463 -0.175 8.491 1.00 85.94 216 GLN A N 1
ATOM 1670 C CA . GLN A 1 216 ? 25.542 -0.754 9.476 1.00 85.94 216 GLN A CA 1
ATOM 1671 C C . GLN A 1 216 ? 24.596 -1.811 8.879 1.00 85.94 216 GLN A C 1
ATOM 1673 O O . GLN A 1 216 ? 23.850 -2.441 9.619 1.00 85.94 216 GLN A O 1
ATOM 1678 N N . GLY A 1 217 ? 24.625 -2.034 7.561 1.00 89.25 217 GLY A N 1
ATOM 1679 C CA . GLY A 1 217 ? 23.722 -2.963 6.877 1.00 89.25 217 GLY A CA 1
ATOM 1680 C C . GLY A 1 217 ? 23.083 -2.339 5.643 1.00 89.25 217 GLY A C 1
ATOM 1681 O O . GLY A 1 217 ? 23.641 -1.424 5.045 1.00 89.25 217 GLY A O 1
ATOM 1682 N N . LEU A 1 218 ? 21.931 -2.852 5.216 1.00 91.75 218 LEU A N 1
ATOM 1683 C CA . LEU A 1 218 ? 21.118 -2.171 4.208 1.00 91.75 218 LEU A CA 1
ATOM 1684 C C . LEU A 1 218 ? 20.299 -1.073 4.888 1.00 91.75 218 LEU A C 1
ATOM 1686 O O . LEU A 1 218 ? 19.616 -1.345 5.871 1.00 91.75 218 LEU A O 1
ATOM 1690 N N . LYS A 1 219 ? 20.380 0.148 4.357 1.00 91.44 219 LYS A N 1
ATOM 1691 C CA . LYS A 1 219 ? 19.492 1.260 4.695 1.00 91.44 219 LYS A CA 1
ATOM 1692 C C . LYS A 1 219 ? 18.500 1.433 3.550 1.00 91.44 219 LYS A C 1
ATOM 1694 O O . LYS A 1 219 ? 18.910 1.713 2.418 1.00 91.44 219 LYS A O 1
ATOM 1699 N N . ASP A 1 220 ? 17.227 1.275 3.873 1.00 92.62 220 ASP A N 1
ATOM 1700 C CA . ASP A 1 220 ? 16.109 1.424 2.950 1.00 92.62 220 ASP A CA 1
ATOM 1701 C C . ASP A 1 220 ? 15.440 2.785 3.200 1.00 92.62 220 ASP A C 1
ATOM 1703 O O . ASP A 1 220 ? 15.327 3.219 4.345 1.00 92.62 220 ASP A O 1
ATOM 1707 N N . SER A 1 221 ? 15.077 3.503 2.137 1.00 93.06 221 SER A N 1
ATOM 1708 C CA . SER A 1 221 ? 14.380 4.793 2.242 1.00 93.06 221 SER A CA 1
ATOM 1709 C C . SER A 1 221 ? 12.881 4.602 2.478 1.00 93.06 221 SER A C 1
ATOM 1711 O O . SER A 1 221 ? 12.359 3.513 2.239 1.00 93.06 221 SER A O 1
ATOM 1713 N N . ALA A 1 222 ? 12.153 5.654 2.875 1.00 92.12 222 ALA A N 1
ATOM 1714 C CA . ALA A 1 222 ? 10.720 5.516 3.143 1.00 92.12 222 ALA A CA 1
ATOM 1715 C C . ALA A 1 222 ? 9.962 5.035 1.900 1.00 92.12 222 ALA A C 1
ATOM 1717 O O . ALA A 1 222 ? 9.234 4.053 1.982 1.00 92.12 222 ALA A O 1
ATOM 1718 N N . ALA A 1 223 ? 10.221 5.593 0.711 1.00 94.69 223 ALA A N 1
ATOM 1719 C CA . ALA A 1 223 ? 9.574 5.100 -0.508 1.00 94.69 223 ALA A CA 1
ATOM 1720 C C . ALA A 1 223 ? 9.954 3.653 -0.882 1.00 94.69 223 ALA A C 1
ATOM 1722 O O . ALA A 1 223 ? 9.278 3.050 -1.711 1.00 94.69 223 ALA A O 1
ATOM 1723 N N . TRP A 1 224 ? 11.017 3.073 -0.308 1.00 96.25 224 TRP A N 1
ATOM 1724 C CA . TRP A 1 224 ? 11.358 1.662 -0.510 1.00 96.25 224 TRP A CA 1
ATOM 1725 C C . TRP A 1 224 ? 10.461 0.712 0.304 1.00 96.25 224 TRP A C 1
ATOM 1727 O O . TRP A 1 224 ? 10.210 -0.401 -0.165 1.00 96.25 224 TRP A O 1
ATOM 1737 N N . ILE A 1 225 ? 9.965 1.139 1.475 1.00 95.25 225 ILE A N 1
ATOM 1738 C CA . ILE A 1 225 ? 9.284 0.276 2.469 1.00 95.25 225 ILE A CA 1
ATOM 1739 C C . ILE A 1 225 ? 7.878 0.740 2.887 1.00 95.25 225 ILE A C 1
ATOM 1741 O O . ILE A 1 225 ? 7.077 -0.077 3.326 1.00 95.25 225 ILE A O 1
ATOM 1745 N N . ASN A 1 226 ? 7.525 2.008 2.703 1.00 95.19 226 ASN A N 1
ATOM 1746 C CA . ASN A 1 226 ? 6.236 2.581 3.088 1.00 95.19 226 ASN A CA 1
ATOM 1747 C C . ASN A 1 226 ? 5.330 2.753 1.857 1.00 95.19 226 ASN A C 1
ATOM 1749 O O . ASN A 1 226 ? 5.753 3.271 0.820 1.00 95.19 226 ASN A O 1
ATOM 1753 N N . ALA A 1 227 ? 4.079 2.295 1.953 1.00 96.94 227 ALA A N 1
ATOM 1754 C CA . ALA A 1 227 ? 3.188 2.193 0.798 1.00 96.94 227 ALA A CA 1
ATOM 1755 C C . ALA A 1 227 ? 2.754 3.550 0.216 1.00 96.94 227 ALA A C 1
ATOM 1757 O O . ALA A 1 227 ? 2.539 3.643 -0.998 1.00 96.94 227 ALA A O 1
ATOM 1758 N N . ASP A 1 228 ? 2.636 4.583 1.051 1.00 96.19 228 ASP A N 1
ATOM 1759 C CA . ASP A 1 228 ? 2.262 5.932 0.626 1.00 96.19 228 ASP A CA 1
ATOM 1760 C C . ASP A 1 228 ? 3.461 6.681 0.047 1.00 96.19 228 ASP A C 1
ATOM 1762 O O . ASP A 1 228 ? 3.401 7.119 -1.104 1.00 96.19 228 ASP A O 1
ATOM 1766 N N . ALA A 1 229 ? 4.606 6.663 0.737 1.00 95.12 229 ALA A N 1
ATOM 1767 C CA . ALA A 1 229 ? 5.853 7.218 0.210 1.00 95.12 229 ALA A CA 1
ATOM 1768 C C . ALA A 1 229 ? 6.252 6.570 -1.133 1.00 95.12 229 ALA A C 1
ATOM 1770 O O . ALA A 1 229 ? 6.712 7.251 -2.052 1.00 95.12 229 ALA A O 1
ATOM 1771 N N . PHE A 1 230 ? 6.015 5.261 -1.296 1.00 97.06 230 PHE A N 1
ATOM 1772 C CA . PHE A 1 230 ? 6.193 4.560 -2.571 1.00 97.06 230 PHE A CA 1
ATOM 1773 C C . PHE A 1 230 ? 5.306 5.150 -3.672 1.00 97.06 230 PHE A C 1
ATOM 1775 O O . PHE A 1 230 ? 5.790 5.437 -4.771 1.00 97.06 230 PHE A O 1
ATOM 1782 N N . ARG A 1 231 ? 4.010 5.356 -3.396 1.00 96.81 231 ARG A N 1
ATOM 1783 C CA . ARG A 1 231 ? 3.076 5.969 -4.353 1.00 96.81 231 ARG A CA 1
ATOM 1784 C C . ARG A 1 231 ? 3.537 7.376 -4.726 1.00 96.81 231 ARG A C 1
ATOM 1786 O O . ARG A 1 231 ? 3.590 7.671 -5.917 1.00 96.81 231 ARG A O 1
ATOM 1793 N N . GLN A 1 232 ? 3.912 8.202 -3.749 1.00 94.75 232 GLN A N 1
ATOM 1794 C CA . GLN A 1 232 ? 4.391 9.570 -3.972 1.00 94.75 232 GLN A CA 1
ATOM 1795 C C . GLN A 1 232 ? 5.660 9.597 -4.841 1.00 94.75 232 GLN A C 1
ATOM 1797 O O . GLN A 1 232 ? 5.720 10.327 -5.833 1.00 94.75 232 GLN A O 1
ATOM 1802 N N . TYR A 1 233 ? 6.646 8.735 -4.562 1.00 95.38 233 TYR A N 1
ATOM 1803 C CA . TYR A 1 233 ? 7.843 8.625 -5.402 1.00 95.38 233 TYR A CA 1
ATOM 1804 C C . TYR A 1 233 ? 7.493 8.296 -6.855 1.00 95.38 233 TYR A C 1
ATOM 1806 O O . TYR A 1 233 ? 7.977 8.952 -7.781 1.00 95.38 233 TYR A O 1
ATOM 1814 N N . TRP A 1 234 ? 6.642 7.292 -7.084 1.00 95.94 234 TRP A N 1
ATOM 1815 C CA . TRP A 1 234 ? 6.269 6.898 -8.442 1.00 95.94 234 TRP A CA 1
ATOM 1816 C C . TRP A 1 234 ? 5.275 7.857 -9.101 1.00 95.94 234 TRP A C 1
ATOM 1818 O O . TRP A 1 234 ? 5.222 7.891 -10.328 1.00 95.94 234 TRP A O 1
ATOM 1828 N N . GLN A 1 235 ? 4.552 8.681 -8.343 1.00 94.38 235 GLN A N 1
ATOM 1829 C CA . GLN A 1 235 ? 3.789 9.808 -8.883 1.00 94.38 235 GLN A CA 1
ATOM 1830 C C . GLN A 1 235 ? 4.731 10.822 -9.546 1.00 94.38 235 GLN A C 1
ATOM 1832 O O . GLN A 1 235 ? 4.426 11.326 -10.624 1.00 94.38 235 GLN A O 1
ATOM 1837 N N . VAL A 1 236 ? 5.904 11.055 -8.947 1.00 92.38 236 VAL A N 1
ATOM 1838 C CA . VAL A 1 236 ? 6.940 11.949 -9.485 1.00 92.38 236 VAL A CA 1
ATOM 1839 C C . VAL A 1 236 ? 7.765 11.269 -10.581 1.00 92.38 236 VAL A C 1
ATOM 1841 O O . VAL A 1 236 ? 7.986 11.833 -11.654 1.00 92.38 236 VAL A O 1
ATOM 1844 N N . LYS A 1 237 ? 8.285 10.065 -10.324 1.00 91.88 237 LYS A N 1
ATOM 1845 C CA . LYS A 1 237 ? 9.305 9.413 -11.168 1.00 91.88 237 LYS A CA 1
ATOM 1846 C C . LYS A 1 237 ? 8.749 8.383 -12.140 1.00 91.88 237 LYS A C 1
ATOM 1848 O O . LYS A 1 237 ? 9.420 8.089 -13.130 1.00 91.88 237 LYS A O 1
ATOM 1853 N N . GLY A 1 238 ? 7.564 7.853 -11.862 1.00 90.88 238 GLY A N 1
ATOM 1854 C CA . GLY A 1 238 ? 6.933 6.813 -12.655 1.00 90.88 238 GLY A CA 1
ATOM 1855 C C . GLY A 1 238 ? 6.449 7.306 -14.009 1.00 90.88 238 GLY A C 1
ATOM 1856 O O . GLY A 1 238 ? 6.242 8.496 -14.234 1.00 90.88 238 GLY A O 1
ATOM 1857 N N . ARG A 1 239 ? 6.236 6.364 -14.923 1.00 91.81 239 ARG A N 1
ATOM 1858 C CA . ARG A 1 239 ? 5.618 6.626 -16.223 1.00 91.81 239 ARG A CA 1
ATOM 1859 C C . ARG A 1 239 ? 4.137 6.978 -16.103 1.00 91.81 239 ARG A C 1
ATOM 1861 O O . ARG A 1 239 ? 3.622 7.741 -16.915 1.00 91.81 239 ARG A O 1
ATOM 1868 N N . SER A 1 240 ? 3.422 6.363 -15.162 1.00 95.12 240 SER A N 1
ATOM 1869 C CA . SER A 1 240 ? 2.038 6.736 -14.864 1.00 95.12 240 SER A CA 1
ATOM 1870 C C . SER A 1 240 ? 1.582 6.203 -13.515 1.00 95.12 240 SER A C 1
ATOM 1872 O O . SER A 1 240 ? 1.803 5.029 -13.225 1.00 95.12 240 SER A O 1
ATOM 1874 N N . VAL A 1 241 ? 0.818 7.005 -1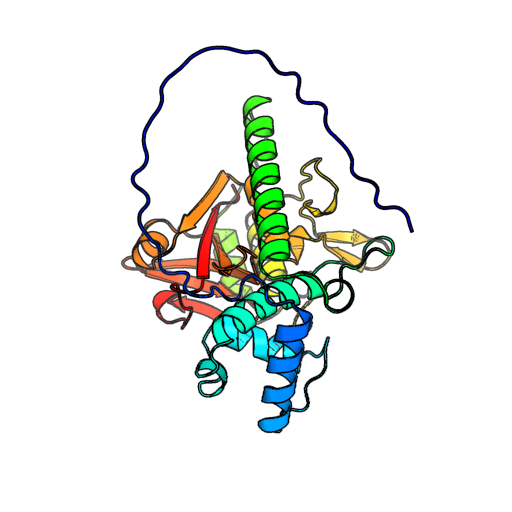2.781 1.00 97.12 241 VAL A N 1
ATOM 1875 C CA . VAL A 1 241 ? 0.046 6.582 -11.608 1.00 97.12 241 VAL A CA 1
ATOM 1876 C C . VAL A 1 241 ? -1.410 6.963 -11.849 1.00 97.12 241 VAL A C 1
ATOM 1878 O O . VAL A 1 241 ? -1.709 8.108 -12.185 1.00 97.12 241 VAL A O 1
ATOM 1881 N N . ARG A 1 242 ? -2.325 5.989 -11.789 1.00 98.19 242 ARG A N 1
ATOM 1882 C CA . ARG A 1 242 ? -3.749 6.216 -12.090 1.00 98.19 242 ARG A CA 1
ATOM 1883 C C . ARG A 1 242 ? -4.649 5.532 -11.080 1.00 98.19 242 ARG A C 1
ATOM 1885 O O . ARG A 1 242 ? -4.504 4.336 -10.851 1.00 98.19 242 ARG A O 1
ATOM 1892 N N . ARG A 1 243 ? -5.599 6.293 -10.542 1.00 98.19 243 ARG A N 1
ATOM 1893 C CA . ARG A 1 243 ? -6.593 5.845 -9.564 1.00 98.19 243 ARG A CA 1
ATOM 1894 C C . ARG A 1 243 ? -7.784 5.165 -10.237 1.00 98.19 243 ARG A C 1
ATOM 1896 O O . ARG A 1 243 ? -8.313 5.682 -11.218 1.00 98.19 243 ARG A O 1
ATOM 1903 N N . TYR A 1 244 ? -8.251 4.071 -9.649 1.00 98.50 244 TYR A N 1
ATOM 1904 C CA . TYR A 1 244 ? -9.455 3.342 -10.040 1.00 98.50 244 TYR A CA 1
ATOM 1905 C C . TYR A 1 244 ? -10.288 2.983 -8.806 1.00 98.50 244 TYR A C 1
ATOM 1907 O O . TYR A 1 244 ? -9.766 2.870 -7.696 1.00 98.50 244 TYR A O 1
ATOM 1915 N N . SER A 1 245 ? -11.590 2.789 -9.011 1.00 97.19 245 SER A N 1
ATOM 1916 C CA . SER A 1 245 ? -12.567 2.483 -7.955 1.00 97.19 245 SER A CA 1
ATOM 1917 C C . SER A 1 245 ? -13.396 1.223 -8.228 1.00 97.19 245 SER A C 1
ATOM 1919 O O . SER A 1 245 ? -14.298 0.908 -7.462 1.00 97.19 245 SER A O 1
ATOM 1921 N N . ASN A 1 246 ? -13.123 0.490 -9.314 1.00 97.19 246 ASN A N 1
ATOM 1922 C CA . ASN A 1 246 ? -13.824 -0.752 -9.636 1.00 97.19 246 ASN A CA 1
ATOM 1923 C C . ASN A 1 246 ? -12.887 -1.793 -10.270 1.00 97.19 246 ASN A C 1
ATOM 1925 O O . ASN A 1 246 ? -11.897 -1.458 -10.925 1.00 97.19 246 ASN A O 1
ATOM 1929 N N . ARG A 1 247 ? -13.223 -3.078 -10.097 1.00 97.00 247 ARG A N 1
ATOM 1930 C CA . ARG A 1 247 ? -12.386 -4.198 -10.555 1.00 97.00 247 ARG A CA 1
ATOM 1931 C C . ARG A 1 247 ? -12.270 -4.284 -12.068 1.00 97.00 247 ARG A C 1
ATOM 1933 O O . ARG A 1 247 ? -11.223 -4.692 -12.562 1.00 97.00 247 ARG A O 1
ATOM 1940 N N . ASN A 1 248 ? -13.322 -3.929 -12.801 1.00 97.75 248 ASN A N 1
ATOM 1941 C CA . ASN A 1 248 ? -13.330 -4.039 -14.257 1.00 97.75 248 ASN A CA 1
ATOM 1942 C C . ASN A 1 248 ? -12.285 -3.110 -14.875 1.00 97.75 248 ASN A C 1
ATOM 1944 O O . ASN A 1 248 ? -11.492 -3.550 -15.707 1.00 97.75 248 ASN A O 1
ATOM 1948 N N . ASP A 1 249 ? -12.219 -1.862 -14.417 1.00 98.25 249 ASP A N 1
ATOM 1949 C CA . ASP A 1 249 ? -11.234 -0.908 -14.913 1.00 98.25 249 ASP A CA 1
ATOM 1950 C C . ASP A 1 249 ? -9.815 -1.266 -14.479 1.00 98.25 249 ASP A C 1
ATOM 1952 O O . ASP A 1 249 ? -8.893 -1.143 -15.288 1.00 98.25 249 ASP A O 1
ATOM 1956 N N . VAL A 1 250 ? -9.621 -1.780 -13.260 1.00 98.50 250 VAL A N 1
ATOM 1957 C CA . VAL A 1 250 ? -8.301 -2.268 -12.835 1.00 98.50 250 VAL A CA 1
ATOM 1958 C C . VAL A 1 250 ? -7.849 -3.431 -13.725 1.00 98.50 250 VAL A C 1
ATOM 1960 O O . VAL A 1 250 ? -6.783 -3.358 -14.331 1.00 98.50 250 VAL A O 1
ATOM 1963 N N . ASN A 1 251 ? -8.685 -4.460 -13.903 1.00 98.44 251 ASN A N 1
ATOM 1964 C CA . ASN A 1 251 ? -8.392 -5.599 -14.782 1.00 98.44 251 ASN A CA 1
ATOM 1965 C C . ASN A 1 251 ? -8.113 -5.165 -16.229 1.00 98.44 251 ASN A C 1
ATOM 1967 O O . ASN A 1 251 ? -7.207 -5.681 -16.888 1.00 98.44 251 ASN A O 1
ATOM 1971 N N . LYS A 1 252 ? -8.864 -4.184 -16.738 1.00 98.25 252 LYS A N 1
ATOM 1972 C CA . LYS A 1 252 ? -8.689 -3.648 -18.089 1.00 98.25 252 LYS A CA 1
ATOM 1973 C C . LYS A 1 252 ? -7.346 -2.936 -18.250 1.00 98.25 252 LYS A C 1
ATOM 1975 O O . LYS A 1 252 ? -6.642 -3.209 -19.224 1.00 98.25 252 LYS A O 1
ATOM 1980 N N . ASN A 1 253 ? -6.980 -2.069 -17.308 1.00 98.38 253 ASN A N 1
ATOM 1981 C CA . ASN A 1 253 ? -5.862 -1.134 -17.464 1.00 98.38 253 ASN A CA 1
ATOM 1982 C C . ASN A 1 253 ? -4.524 -1.633 -16.900 1.00 98.38 253 ASN A C 1
ATOM 1984 O O . ASN A 1 253 ? -3.474 -1.173 -17.359 1.00 98.38 253 ASN A O 1
ATOM 1988 N N . ALA A 1 254 ? -4.546 -2.568 -15.948 1.00 98.38 254 ALA A N 1
ATOM 1989 C CA . ALA A 1 254 ? -3.334 -3.149 -15.386 1.00 98.38 254 ALA A CA 1
ATOM 1990 C C . ALA A 1 254 ? -2.638 -4.058 -16.406 1.00 98.38 254 ALA A C 1
ATOM 1992 O O . ALA A 1 254 ? -3.274 -4.763 -17.203 1.00 98.38 254 ALA A O 1
ATOM 1993 N N . GLN A 1 255 ? -1.314 -4.018 -16.384 1.00 97.62 255 GLN A N 1
ATOM 1994 C CA . GLN A 1 255 ? -0.411 -4.760 -17.249 1.00 97.62 255 GLN A CA 1
ATOM 1995 C C . GLN A 1 255 ? 0.615 -5.515 -16.405 1.00 97.62 255 GLN A C 1
ATOM 1997 O O . GLN A 1 255 ? 0.849 -5.202 -15.241 1.00 97.62 255 GLN A O 1
ATOM 2002 N N . LEU A 1 256 ? 1.231 -6.526 -17.016 1.00 98.00 256 LEU A N 1
ATOM 2003 C CA . LEU A 1 256 ? 2.312 -7.289 -16.405 1.00 98.00 256 LEU A CA 1
ATOM 2004 C C . LEU A 1 256 ? 3.417 -6.352 -15.893 1.00 98.00 256 LEU A C 1
ATOM 2006 O O . LEU A 1 256 ? 3.907 -5.523 -16.660 1.00 98.00 256 LEU A O 1
ATOM 2010 N N . GLY A 1 257 ? 3.829 -6.523 -14.638 1.00 98.00 257 GLY A N 1
ATOM 2011 C CA . GLY A 1 257 ? 4.872 -5.724 -13.994 1.00 98.00 257 GLY A CA 1
ATOM 2012 C C . GLY A 1 257 ? 4.400 -4.396 -13.391 1.00 98.00 257 GLY A C 1
ATOM 2013 O O . GLY A 1 257 ? 5.198 -3.746 -12.720 1.00 98.00 257 GLY A O 1
ATOM 2014 N N . ASP A 1 258 ? 3.137 -4.001 -13.583 1.00 98.75 258 ASP A N 1
ATOM 2015 C CA . ASP A 1 258 ? 2.565 -2.872 -12.844 1.00 98.75 258 ASP A CA 1
ATOM 2016 C C . ASP A 1 258 ? 2.425 -3.218 -11.353 1.00 98.75 258 ASP A C 1
ATOM 2018 O O . ASP A 1 258 ? 2.284 -4.385 -10.974 1.00 98.75 258 ASP A O 1
ATOM 2022 N N . ILE A 1 259 ? 2.400 -2.187 -10.511 1.00 98.81 259 ILE A N 1
ATOM 2023 C CA . ILE A 1 259 ? 2.079 -2.314 -9.089 1.00 98.81 259 ILE A CA 1
ATOM 2024 C C . ILE A 1 259 ? 0.637 -1.863 -8.869 1.00 98.81 259 ILE A C 1
ATOM 2026 O O . ILE A 1 259 ? 0.225 -0.811 -9.361 1.00 98.81 259 ILE A O 1
ATOM 2030 N N . LEU A 1 260 ? -0.128 -2.663 -8.132 1.00 98.81 260 LEU A N 1
ATOM 2031 C CA . LEU A 1 260 ? -1.402 -2.254 -7.562 1.00 98.81 260 LEU A CA 1
ATOM 2032 C C . LEU A 1 260 ? -1.138 -1.738 -6.152 1.00 98.81 260 LEU A C 1
ATOM 2034 O O . LEU A 1 260 ? -0.700 -2.497 -5.291 1.00 98.81 260 LEU A O 1
ATOM 2038 N N . ASN A 1 261 ? -1.407 -0.460 -5.935 1.00 98.69 261 ASN A N 1
ATOM 2039 C CA . ASN A 1 261 ? -1.275 0.191 -4.643 1.00 98.69 261 ASN A CA 1
ATOM 2040 C C . ASN A 1 261 ? -2.676 0.472 -4.083 1.00 98.69 261 ASN A C 1
ATOM 2042 O O . ASN A 1 261 ? -3.519 1.036 -4.785 1.00 98.69 261 ASN A O 1
ATOM 2046 N N . TYR A 1 262 ? -2.949 0.012 -2.865 1.00 98.44 262 TYR A N 1
ATOM 2047 C CA . TYR A 1 262 ? -4.260 0.141 -2.226 1.00 98.44 262 TYR A CA 1
ATOM 2048 C C . TYR A 1 262 ? -4.244 1.306 -1.251 1.00 98.44 262 TYR A C 1
ATOM 2050 O O . TYR A 1 262 ? -3.296 1.450 -0.477 1.00 98.44 262 TYR A O 1
ATOM 2058 N N . ALA A 1 263 ? -5.291 2.125 -1.307 1.00 98.50 263 ALA A N 1
ATOM 2059 C CA . ALA A 1 263 ? -5.443 3.287 -0.449 1.00 98.50 263 ALA A CA 1
ATOM 2060 C C . ALA A 1 263 ? -6.853 3.365 0.118 1.00 98.50 263 ALA A C 1
ATOM 2062 O O . ALA A 1 263 ? -7.820 3.204 -0.630 1.00 98.50 263 ALA A O 1
ATOM 2063 N N . ASN A 1 264 ? -6.960 3.658 1.410 1.00 98.38 264 ASN A N 1
ATOM 2064 C CA . ASN A 1 264 ? -8.241 3.878 2.065 1.00 98.38 264 ASN A CA 1
ATOM 2065 C C . ASN A 1 264 ? -8.914 5.112 1.435 1.00 98.38 264 ASN A C 1
ATOM 2067 O O . ASN A 1 264 ? -8.270 6.139 1.238 1.00 98.38 264 ASN A O 1
ATOM 2071 N N . LYS A 1 265 ? -10.194 5.031 1.059 1.00 96.75 265 LYS A N 1
ATOM 2072 C CA . LYS A 1 265 ? -10.890 6.137 0.379 1.00 96.75 265 LYS A CA 1
ATOM 2073 C C . LYS A 1 265 ? -11.200 7.312 1.290 1.00 96.75 265 LYS A C 1
ATOM 2075 O O . LYS A 1 265 ? -11.346 8.419 0.773 1.00 96.75 265 LYS A O 1
ATOM 2080 N N . LYS A 1 266 ? -11.349 7.057 2.589 1.00 96.50 266 LYS A N 1
ATOM 2081 C CA . LYS A 1 266 ? -11.751 8.053 3.573 1.00 96.50 266 LYS A CA 1
ATOM 2082 C C . LYS A 1 266 ? -10.656 9.097 3.757 1.00 96.50 266 LYS A C 1
ATOM 2084 O O . LYS A 1 266 ? -10.933 10.281 3.627 1.00 96.50 266 LYS A O 1
ATOM 2089 N N . THR A 1 267 ? -9.412 8.657 3.941 1.00 97.75 267 THR A N 1
ATOM 2090 C CA . THR A 1 267 ? -8.251 9.553 4.098 1.00 97.75 267 THR A CA 1
ATOM 2091 C C . THR A 1 267 ? -7.404 9.682 2.835 1.00 97.75 267 THR A C 1
ATOM 2093 O O . THR A 1 267 ? -6.714 10.673 2.655 1.00 97.75 267 THR A O 1
ATOM 2096 N N . GLY A 1 268 ? -7.451 8.705 1.927 1.00 97.88 268 GLY A N 1
ATOM 2097 C CA . GLY A 1 268 ? -6.563 8.624 0.763 1.00 97.88 268 GLY A CA 1
ATOM 2098 C C . GLY A 1 268 ? -5.217 7.951 1.054 1.00 97.88 268 GLY A C 1
ATOM 2099 O O . GLY A 1 268 ? -4.432 7.756 0.120 1.00 97.88 268 GLY A O 1
ATOM 2100 N N . ARG A 1 269 ? -4.942 7.579 2.311 1.00 97.75 269 ARG A N 1
ATOM 2101 C CA . ARG A 1 269 ? -3.668 6.984 2.726 1.00 97.75 269 ARG A CA 1
ATOM 2102 C C . ARG A 1 269 ? -3.469 5.605 2.101 1.00 97.75 269 ARG A C 1
ATOM 2104 O O . ARG A 1 269 ? -4.347 4.740 2.185 1.00 97.75 269 ARG A O 1
ATOM 2111 N N . SER A 1 270 ? -2.320 5.391 1.461 1.00 98.12 270 SER A N 1
ATOM 2112 C CA . SER A 1 270 ? -1.924 4.074 0.954 1.00 98.12 270 SER A CA 1
ATOM 2113 C C . SER A 1 270 ? -1.415 3.167 2.058 1.00 98.12 270 SER A C 1
ATOM 2115 O O . SER A 1 270 ? -0.574 3.566 2.855 1.00 98.12 270 SER A O 1
ATOM 2117 N N . TRP A 1 271 ? -1.840 1.908 2.020 1.00 97.00 271 TRP A N 1
ATOM 2118 C CA . TRP A 1 271 ? -1.496 0.917 3.041 1.00 97.00 271 TRP A CA 1
ATOM 2119 C C . TRP A 1 271 ? -0.904 -0.376 2.467 1.00 97.00 271 TRP A C 1
ATOM 2121 O O . TRP A 1 271 ? -0.345 -1.171 3.216 1.00 97.00 271 TRP A O 1
ATOM 2131 N N . HIS A 1 272 ? -0.972 -0.611 1.146 1.00 97.44 272 HIS A N 1
ATOM 2132 C CA . HIS A 1 272 ? -0.456 -1.861 0.568 1.00 97.44 272 HIS A CA 1
ATOM 2133 C C . HIS A 1 272 ? 0.004 -1.772 -0.878 1.00 97.44 272 HIS A C 1
ATOM 2135 O O . HIS A 1 272 ? -0.497 -0.963 -1.659 1.00 97.44 272 HIS A O 1
ATOM 2141 N N . ASN A 1 273 ? 0.914 -2.676 -1.247 1.00 98.19 273 ASN A N 1
ATOM 2142 C CA . ASN A 1 273 ? 1.411 -2.861 -2.605 1.00 98.19 273 ASN A CA 1
ATOM 2143 C C . ASN A 1 273 ? 1.383 -4.339 -3.025 1.00 98.19 273 ASN A C 1
ATOM 2145 O O . ASN A 1 273 ? 1.809 -5.227 -2.288 1.00 98.19 273 ASN A O 1
ATOM 2149 N N . ALA A 1 274 ? 0.952 -4.591 -4.260 1.00 98.25 274 ALA A N 1
ATOM 2150 C CA . ALA A 1 274 ? 0.981 -5.900 -4.903 1.00 98.25 274 ALA A CA 1
ATOM 2151 C C . ALA A 1 274 ? 1.513 -5.801 -6.338 1.00 98.25 274 ALA A C 1
ATOM 2153 O O . ALA A 1 274 ? 1.225 -4.846 -7.054 1.00 98.25 274 ALA A O 1
ATOM 2154 N N . VAL A 1 275 ? 2.263 -6.803 -6.794 1.00 98.81 275 VAL A N 1
ATOM 2155 C CA . VAL A 1 275 ? 2.859 -6.833 -8.139 1.00 98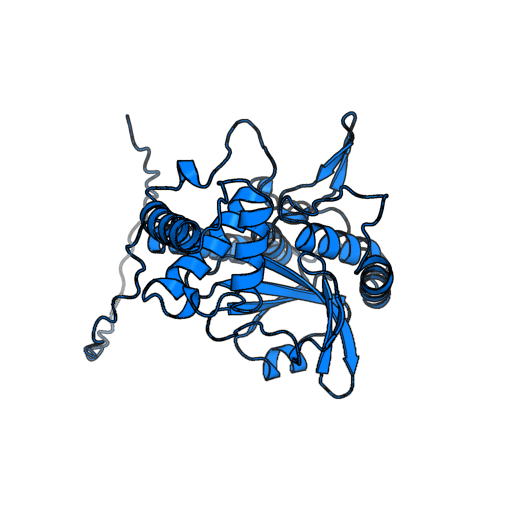.81 275 VAL A CA 1
ATOM 2156 C C . VAL A 1 275 ? 1.950 -7.609 -9.086 1.00 98.81 275 VAL A C 1
ATOM 2158 O O . VAL A 1 275 ? 1.635 -8.763 -8.802 1.00 98.81 275 VAL A O 1
ATOM 2161 N N . VAL A 1 276 ? 1.581 -7.040 -10.236 1.00 98.81 276 VAL A N 1
ATOM 2162 C CA . VAL A 1 276 ? 0.861 -7.765 -11.295 1.00 98.81 276 VAL A CA 1
ATOM 2163 C C . VAL A 1 276 ? 1.813 -8.739 -11.983 1.00 98.81 276 VAL A C 1
ATOM 2165 O O . VAL A 1 276 ? 2.739 -8.347 -12.696 1.00 98.81 276 VAL A O 1
ATOM 2168 N N . THR A 1 277 ? 1.577 -10.030 -11.784 1.00 98.62 277 THR A N 1
ATOM 2169 C CA . THR A 1 277 ? 2.440 -11.113 -12.255 1.00 98.62 277 THR A CA 1
ATOM 2170 C C . THR A 1 277 ? 1.864 -11.898 -13.422 1.00 98.62 277 THR A C 1
ATOM 2172 O O . THR A 1 277 ? 2.629 -12.604 -14.077 1.00 98.62 277 THR A O 1
ATOM 2175 N N . ASP A 1 278 ? 0.581 -11.757 -13.755 1.00 98.25 278 ASP A N 1
ATOM 2176 C CA . ASP A 1 278 ? 0.005 -12.299 -14.993 1.00 98.25 278 ASP A CA 1
ATOM 2177 C C . ASP A 1 278 ? -1.227 -11.521 -15.457 1.00 98.25 278 ASP A C 1
ATOM 2179 O O . ASP A 1 278 ? -1.858 -10.796 -14.683 1.00 98.25 278 ASP A O 1
ATOM 2183 N N . LYS A 1 279 ? -1.605 -11.742 -16.716 1.00 97.31 279 LYS A N 1
ATOM 2184 C CA . LYS A 1 279 ? -2.899 -11.347 -17.264 1.00 97.31 279 LYS A CA 1
ATOM 2185 C C . LYS A 1 279 ? -3.419 -12.431 -18.202 1.00 97.31 279 LYS A C 1
ATOM 2187 O O . LYS A 1 279 ? -2.908 -12.603 -19.306 1.00 97.31 279 LYS A O 1
ATOM 2192 N N . LEU A 1 280 ? -4.477 -13.119 -17.783 1.00 95.94 280 LEU A N 1
ATOM 2193 C CA . LEU A 1 280 ? -5.075 -14.231 -18.519 1.00 95.94 280 LEU A CA 1
ATOM 2194 C C . LEU A 1 280 ? -6.584 -14.028 -18.648 1.00 95.94 280 LEU A C 1
ATOM 2196 O O . LEU A 1 280 ? -7.284 -13.831 -17.657 1.00 95.94 280 LEU A O 1
ATOM 2200 N N . ASN A 1 281 ? -7.094 -14.096 -19.882 1.00 94.31 281 ASN A N 1
ATOM 2201 C CA . ASN A 1 281 ? -8.526 -13.991 -20.192 1.00 94.31 281 ASN A CA 1
ATOM 2202 C C . ASN A 1 281 ? -9.206 -12.754 -19.568 1.00 94.31 281 ASN A C 1
ATOM 2204 O O . ASN A 1 281 ? -10.326 -12.830 -19.075 1.00 94.31 281 ASN A O 1
ATOM 2208 N N . GLY A 1 282 ? -8.504 -11.616 -19.554 1.00 93.75 282 GLY A N 1
ATOM 2209 C CA . GLY A 1 282 ? -9.004 -10.362 -18.983 1.00 93.75 282 GLY A CA 1
ATOM 2210 C C . GLY A 1 282 ? -8.879 -10.241 -17.461 1.00 93.75 282 GLY A C 1
ATOM 2211 O O . GLY A 1 282 ? -9.076 -9.143 -16.956 1.00 93.75 282 GLY A O 1
ATOM 2212 N N . ASN A 1 283 ? -8.492 -11.301 -16.745 1.00 97.50 283 ASN A N 1
ATOM 2213 C CA . ASN A 1 283 ? -8.202 -11.255 -15.311 1.00 97.50 283 ASN A CA 1
ATOM 2214 C C . ASN A 1 283 ? -6.714 -11.009 -15.068 1.00 97.50 283 ASN A C 1
ATOM 2216 O O . ASN A 1 283 ? -5.869 -11.555 -15.783 1.00 97.50 283 ASN A O 1
ATOM 2220 N N . ILE A 1 284 ? -6.394 -10.234 -14.036 1.00 98.44 284 ILE A N 1
ATOM 2221 C CA . ILE A 1 284 ? -5.016 -10.054 -13.573 1.00 98.44 284 ILE A CA 1
ATOM 2222 C C . ILE A 1 284 ? -4.705 -10.961 -12.387 1.00 98.44 284 ILE A C 1
ATOM 2224 O O . ILE A 1 284 ? -5.564 -11.258 -11.553 1.00 98.44 284 ILE A O 1
ATOM 2228 N N . TYR A 1 285 ? -3.447 -11.374 -12.315 1.00 98.69 285 TYR A N 1
ATOM 2229 C CA . TYR A 1 285 ? -2.909 -12.158 -11.216 1.00 98.69 285 TYR A CA 1
ATOM 2230 C C . TYR A 1 285 ? -1.811 -11.360 -10.538 1.00 98.69 285 TYR A C 1
ATOM 2232 O O . TYR A 1 285 ? -1.075 -10.631 -11.207 1.00 98.69 285 TYR A O 1
ATOM 2240 N N . ILE A 1 286 ? -1.716 -11.486 -9.218 1.00 98.62 286 ILE A N 1
ATOM 2241 C CA . ILE A 1 286 ? -0.758 -10.739 -8.415 1.00 98.62 286 ILE A CA 1
ATOM 2242 C C . ILE A 1 286 ? 0.109 -11.642 -7.543 1.00 98.62 286 ILE A C 1
ATOM 2244 O O . ILE A 1 286 ? -0.287 -12.742 -7.151 1.00 98.62 286 ILE A O 1
ATOM 2248 N N . SER A 1 287 ? 1.287 -11.140 -7.200 1.00 98.56 287 SER A N 1
ATOM 2249 C CA . SER A 1 287 ? 2.069 -11.612 -6.060 1.00 98.56 287 SER A CA 1
ATOM 2250 C C . SER A 1 287 ? 2.247 -10.472 -5.059 1.00 98.56 287 SER A C 1
ATOM 2252 O O . SER A 1 287 ? 2.380 -9.319 -5.466 1.00 98.56 287 SER A O 1
ATOM 2254 N N . GLN A 1 288 ? 2.262 -10.780 -3.764 1.00 95.75 288 GLN A N 1
ATOM 2255 C CA . GLN A 1 288 ? 2.424 -9.791 -2.691 1.00 95.75 288 GLN A CA 1
ATOM 2256 C C . GLN A 1 288 ? 2.997 -10.438 -1.428 1.00 95.75 288 GLN A C 1
ATOM 2258 O O . GLN A 1 288 ? 2.891 -11.655 -1.267 1.00 95.75 288 GLN A O 1
ATOM 2263 N N . HIS A 1 289 ? 3.532 -9.608 -0.535 1.00 94.50 289 HIS A N 1
ATOM 2264 C CA . HIS A 1 289 ? 3.783 -9.936 0.875 1.00 94.50 289 HIS A CA 1
ATOM 2265 C C . HIS A 1 289 ? 2.696 -9.311 1.769 1.00 94.50 289 HIS A C 1
ATOM 2267 O O . HIS A 1 289 ? 1.778 -8.709 1.218 1.00 94.50 289 HIS A O 1
ATOM 2273 N N . SER A 1 290 ? 2.767 -9.481 3.098 1.00 86.00 290 SER A N 1
ATOM 2274 C CA . SER A 1 290 ? 1.717 -9.098 4.070 1.00 86.00 290 SER A CA 1
ATOM 2275 C C . SER A 1 290 ? 0.377 -9.764 3.718 1.00 86.00 290 SER A C 1
ATOM 2277 O O . SER A 1 290 ? -0.489 -9.209 3.044 1.00 86.00 290 SER A O 1
ATOM 2279 N N . THR A 1 291 ? 0.267 -11.039 4.104 1.00 87.25 291 THR A N 1
ATOM 2280 C CA . THR A 1 291 ? -0.540 -12.104 3.474 1.00 87.25 291 THR A CA 1
ATOM 2281 C C . THR A 1 291 ? 0.031 -12.573 2.133 1.00 87.25 291 THR A C 1
ATOM 2283 O O . THR A 1 291 ? -0.452 -12.219 1.054 1.00 87.25 291 THR A O 1
ATOM 2286 N N . ASN A 1 292 ? 1.076 -13.402 2.215 1.00 91.88 292 ASN A N 1
ATOM 2287 C CA . ASN A 1 292 ? 1.868 -13.859 1.073 1.00 91.88 292 ASN A CA 1
ATOM 2288 C C . ASN A 1 292 ? 1.019 -14.527 -0.020 1.00 91.88 292 ASN A C 1
ATOM 2290 O O . ASN A 1 292 ? 0.202 -15.416 0.244 1.00 91.88 292 ASN A O 1
ATOM 2294 N N . ARG A 1 293 ? 1.231 -14.114 -1.274 1.00 94.50 293 ARG A N 1
ATOM 2295 C CA . ARG A 1 293 ? 0.575 -14.682 -2.463 1.00 94.50 293 ARG A CA 1
ATOM 2296 C C . ARG A 1 293 ? 1.558 -14.767 -3.610 1.00 94.50 293 ARG A C 1
ATOM 2298 O O . ARG A 1 293 ? 2.337 -13.849 -3.846 1.00 94.50 293 ARG A O 1
ATOM 2305 N N . THR A 1 294 ? 1.451 -15.841 -4.385 1.00 97.62 294 THR A N 1
ATOM 2306 C CA . THR A 1 294 ? 2.202 -16.004 -5.632 1.00 97.62 294 THR A CA 1
ATOM 2307 C C . THR A 1 294 ? 1.259 -16.291 -6.783 1.00 97.62 294 THR A C 1
ATOM 2309 O O . THR A 1 294 ? 0.665 -17.364 -6.839 1.00 97.62 294 THR A O 1
ATOM 2312 N N . ASN A 1 295 ? 1.156 -15.338 -7.711 1.00 97.81 295 ASN A N 1
ATOM 2313 C CA . ASN A 1 295 ? 0.337 -15.443 -8.918 1.00 97.81 295 ASN A CA 1
ATOM 2314 C C . ASN A 1 295 ? -1.131 -15.815 -8.630 1.00 97.81 295 ASN A C 1
ATOM 2316 O O . ASN A 1 295 ? -1.697 -16.710 -9.257 1.00 97.81 295 ASN A O 1
ATOM 2320 N N . TRP A 1 296 ? -1.734 -15.154 -7.644 1.00 97.62 296 TRP A N 1
ATOM 2321 C CA . TRP A 1 296 ? -3.135 -15.341 -7.265 1.00 97.62 296 TRP A CA 1
ATOM 2322 C C . TRP A 1 296 ? -4.051 -14.472 -8.112 1.00 97.62 296 TRP A C 1
ATOM 2324 O O . TRP A 1 296 ? -3.708 -13.334 -8.417 1.00 97.62 296 TRP A O 1
ATOM 2334 N N . ASN A 1 297 ? -5.234 -14.983 -8.456 1.00 98.06 297 ASN A N 1
ATOM 2335 C CA . ASN A 1 297 ? -6.241 -14.199 -9.165 1.00 98.06 297 ASN A CA 1
ATOM 2336 C C . ASN A 1 297 ? -6.670 -13.013 -8.290 1.00 98.06 297 ASN A C 1
ATOM 2338 O O . ASN A 1 297 ? -7.216 -13.198 -7.206 1.00 98.06 297 ASN A O 1
ATOM 2342 N N . TRP A 1 298 ? -6.448 -11.787 -8.758 1.00 97.69 298 TRP A N 1
ATOM 2343 C CA . TRP A 1 298 ? -6.760 -10.598 -7.967 1.00 97.69 298 TRP A CA 1
ATOM 2344 C C . TRP A 1 298 ? -8.265 -10.462 -7.683 1.00 97.69 298 TRP A C 1
ATOM 2346 O O . TRP A 1 298 ? -8.661 -9.951 -6.635 1.00 97.69 298 TRP A O 1
ATOM 2356 N N . ASN A 1 299 ? -9.116 -10.982 -8.575 1.00 96.75 299 ASN A N 1
ATOM 2357 C CA . ASN A 1 299 ? -10.570 -10.969 -8.404 1.00 96.75 299 ASN A CA 1
ATOM 2358 C C . ASN A 1 299 ? -11.074 -11.883 -7.279 1.00 96.75 299 ASN A C 1
ATOM 2360 O O . ASN A 1 299 ? -12.209 -11.705 -6.852 1.00 96.75 299 ASN A O 1
ATOM 2364 N N . SER A 1 300 ? -10.260 -12.820 -6.780 1.00 94.88 300 SER A N 1
ATOM 2365 C CA . SER A 1 300 ? -10.622 -13.666 -5.634 1.00 94.88 300 SER A CA 1
ATOM 2366 C C . SER A 1 300 ? -10.137 -13.119 -4.290 1.00 94.88 300 SER A C 1
ATOM 2368 O O . SER A 1 300 ? -10.316 -13.777 -3.272 1.00 94.88 300 SER A O 1
ATOM 2370 N N . ILE A 1 301 ? -9.480 -11.958 -4.270 1.00 93.06 301 ILE A N 1
ATOM 2371 C CA . ILE A 1 301 ? -9.068 -11.296 -3.028 1.00 93.06 301 ILE A CA 1
ATOM 2372 C C . ILE A 1 301 ? -10.248 -10.477 -2.522 1.00 93.06 301 ILE A C 1
ATOM 2374 O O . ILE A 1 301 ? -10.778 -9.675 -3.286 1.00 93.06 301 ILE A O 1
ATOM 2378 N N . SER A 1 302 ? -10.615 -10.622 -1.251 1.00 92.19 302 SER A N 1
ATOM 2379 C CA . SER A 1 302 ? -11.774 -9.962 -0.626 1.00 92.19 302 SER A CA 1
ATOM 2380 C C . SER A 1 302 ? -11.621 -8.452 -0.382 1.00 92.19 302 SER A C 1
ATOM 2382 O O . SER A 1 302 ? -12.359 -7.889 0.414 1.00 92.19 302 SER A O 1
ATOM 2384 N N . LEU A 1 303 ? -10.710 -7.780 -1.094 1.00 93.81 303 LEU A N 1
ATOM 2385 C CA . LEU A 1 303 ? -10.531 -6.332 -1.015 1.00 93.81 303 LEU A CA 1
ATOM 2386 C C . LEU A 1 303 ? -11.833 -5.620 -1.412 1.00 93.81 303 LEU A C 1
ATOM 2388 O O . LEU A 1 303 ? -12.280 -5.733 -2.566 1.00 93.81 303 LEU A O 1
ATOM 2392 N N . SER A 1 304 ? -12.401 -4.862 -0.473 1.00 94.00 304 SER A N 1
ATOM 2393 C CA . SER A 1 304 ? -13.551 -3.991 -0.711 1.00 94.00 304 SER A CA 1
ATOM 2394 C C . SER A 1 304 ? -13.119 -2.734 -1.463 1.00 94.00 304 SER A C 1
ATOM 2396 O O . SER A 1 304 ? -12.313 -1.938 -0.979 1.00 94.00 304 SER A O 1
ATOM 2398 N N . LEU A 1 305 ? -13.673 -2.537 -2.663 1.00 95.06 305 LEU A N 1
ATOM 2399 C CA . LEU A 1 305 ? -13.491 -1.303 -3.435 1.00 95.06 305 LEU A CA 1
ATOM 2400 C C . LEU A 1 305 ? -14.543 -0.242 -3.111 1.00 95.06 305 LEU A C 1
ATOM 2402 O O . LEU A 1 305 ? -14.549 0.806 -3.754 1.00 95.06 305 LEU A O 1
ATOM 2406 N N . ASN A 1 306 ? -15.420 -0.485 -2.134 1.00 93.31 306 ASN A N 1
ATOM 2407 C CA . ASN A 1 306 ? -16.216 0.585 -1.539 1.00 93.31 306 ASN A CA 1
ATOM 2408 C C . ASN A 1 306 ? -15.319 1.450 -0.656 1.00 93.31 306 ASN A C 1
ATOM 2410 O O . ASN A 1 306 ? -15.341 2.669 -0.817 1.00 93.31 306 ASN A O 1
ATOM 2414 N N . ASP A 1 307 ? -14.413 0.809 0.083 1.00 94.38 307 ASP A N 1
ATOM 2415 C CA . ASP A 1 307 ? -13.575 1.451 1.103 1.00 94.38 307 ASP A CA 1
ATOM 2416 C C . ASP A 1 307 ? -12.174 1.771 0.585 1.00 94.38 307 ASP A C 1
ATOM 2418 O O . ASP A 1 307 ? -11.464 2.580 1.173 1.00 94.38 307 ASP A O 1
ATOM 2422 N N . ASN A 1 308 ? -11.775 1.187 -0.555 1.00 97.38 308 ASN A N 1
ATOM 2423 C CA . ASN A 1 308 ? -10.440 1.373 -1.122 1.00 97.38 308 ASN A CA 1
ATOM 2424 C C . ASN A 1 308 ? -10.439 1.906 -2.559 1.00 97.38 308 ASN A C 1
ATOM 2426 O O . ASN A 1 308 ? -11.210 1.477 -3.423 1.00 97.38 308 ASN A O 1
ATOM 2430 N N . TYR A 1 309 ? -9.503 2.811 -2.836 1.00 98.06 309 TYR A N 1
ATOM 2431 C CA . TYR A 1 309 ? -9.002 3.063 -4.180 1.00 98.06 309 TYR A CA 1
ATOM 2432 C C . TYR A 1 309 ? -7.892 2.069 -4.528 1.00 98.06 309 TYR A C 1
ATOM 2434 O O . TYR A 1 309 ? -7.133 1.626 -3.667 1.00 98.06 309 TYR A O 1
ATOM 2442 N N . VAL A 1 310 ? -7.758 1.776 -5.822 1.00 98.62 310 VAL A N 1
ATOM 2443 C CA . VAL A 1 310 ? -6.606 1.052 -6.368 1.00 98.62 310 VAL A CA 1
ATOM 2444 C C . VAL A 1 310 ? -5.885 1.962 -7.343 1.00 98.62 310 VAL A C 1
ATOM 2446 O O . VAL A 1 310 ? -6.438 2.348 -8.374 1.00 98.62 310 VAL A O 1
ATOM 2449 N N . TYR A 1 311 ? -4.637 2.282 -7.038 1.00 98.75 311 TYR A N 1
ATOM 2450 C CA . TYR A 1 311 ? -3.740 2.947 -7.965 1.00 98.75 311 TYR A CA 1
ATOM 2451 C C . TYR A 1 311 ? -2.984 1.898 -8.774 1.00 98.75 311 TYR A C 1
ATOM 2453 O O . TYR A 1 311 ? -2.363 0.997 -8.216 1.00 98.75 311 TYR A O 1
ATOM 2461 N N . ILE A 1 312 ? -3.018 2.022 -10.099 1.00 98.81 312 ILE A N 1
ATOM 2462 C CA . ILE A 1 312 ? -2.093 1.304 -10.975 1.00 98.81 312 ILE A CA 1
ATOM 2463 C C . ILE A 1 312 ? -0.875 2.197 -11.160 1.00 98.81 312 ILE A C 1
ATOM 2465 O O . ILE A 1 312 ? -0.973 3.271 -11.761 1.00 98.81 312 ILE A O 1
ATOM 2469 N N . ILE A 1 313 ? 0.261 1.732 -10.653 1.00 98.62 313 ILE A N 1
ATOM 2470 C CA . ILE A 1 313 ? 1.558 2.384 -10.772 1.00 98.62 313 ILE A CA 1
ATOM 2471 C C . ILE A 1 313 ? 2.362 1.662 -11.853 1.00 98.62 313 ILE A C 1
ATOM 2473 O O . ILE A 1 313 ? 2.661 0.471 -11.745 1.00 98.62 313 ILE A O 1
ATOM 2477 N N . ARG A 1 314 ? 2.745 2.410 -12.889 1.00 97.06 314 ARG A N 1
ATOM 2478 C CA . ARG A 1 314 ? 3.658 1.973 -13.945 1.00 97.06 314 ARG A CA 1
ATOM 2479 C C . ARG A 1 314 ? 4.969 2.729 -13.807 1.00 97.06 314 ARG A C 1
ATOM 2481 O O . ARG A 1 314 ? 5.015 3.933 -14.051 1.00 97.06 314 ARG A O 1
ATOM 2488 N N . ALA A 1 315 ? 6.016 2.015 -13.410 1.00 88.75 315 ALA A N 1
ATOM 2489 C CA . ALA A 1 315 ? 7.307 2.598 -13.069 1.00 88.75 315 ALA A CA 1
ATOM 2490 C C . ALA A 1 315 ? 8.049 3.205 -14.277 1.00 88.75 315 ALA A C 1
ATOM 2492 O O . ALA A 1 315 ? 8.423 4.372 -14.226 1.00 88.75 315 ALA A O 1
ATOM 2493 N N . ILE A 1 316 ? 8.262 2.445 -15.359 1.00 83.12 316 ILE A N 1
ATOM 2494 C CA . ILE A 1 316 ? 9.065 2.852 -16.535 1.00 83.12 316 ILE A CA 1
ATOM 2495 C C . ILE A 1 316 ? 8.305 2.571 -17.841 1.00 83.12 316 ILE A C 1
ATOM 2497 O O . ILE A 1 316 ? 7.457 1.650 -17.881 1.00 83.12 316 ILE A O 1
#

pLDDT: mean 86.02, std 20.27, range [27.52, 98.81]

Secondary structure (DSSP, 8-state):
--------------------------------STTSBHHHHHHHHHHHHHHTT----TT-HHHHHHHHHHHHH---TTGGGSTTHHHHHHHHHHHHHHHTS---TT----TTTTTT-BHHHHHHHHHHHHHHHHHHHHHHHHT-----------HHHHHHHHHHHTTS--TTS---TTSS-HHHHHHHHHHHHTT---B--SSSGGG-B-EEEETTEEEEPHHHH-HHHHHHHHHHHSSEEEEESSHHHHHHH--TTPEEEEEETTT--EEEEEEEEEEETTEEEEEETTTTEEEEEGGGS---TTTEEEEEEE--

Foldseek 3Di:
DDDDDPDDDDDDDDDDDDDDDDDDDPDDPPVLQQQDALQNLVVVVCVVCVVVVNPDDQQFLVVLLVLLCCQFAVPDPVCVPDPCSLVSNLSSLVQLQQLFADDDDPDRPHSVVRRRPGLNNLLVVLVVLLVVLLVLQVVVVVVDDDPDPPDPQDLLQLLVQLQVDLPHDDPVADQCNSRHQNQLLSLLVSRVSRVDDFDASPPPRQLTADFDQDPVGTDGGSLNRRLSSVLSNLSRQFPDKDKDLDQQVCLVPADRQWKKWKAFPSRRRTRGIWGFNDRDPSWTFTGGPSPGDRRHTPVPTNRDSVGIMIMTGGHD

Radius of gyration: 20.68 Å; chains: 1; bounding box: 58×59×47 Å